Protein AF-0000000086669697 (afdb_homodimer)

Structure (mmCIF, N/CA/C/O backbone):
data_AF-0000000086669697-model_v1
#
loop_
_entity.id
_entity.type
_entity.pdbx_description
1 polymer 'CENP-V/GFA domain-containing protein'
#
loop_
_atom_site.group_PDB
_atom_site.id
_atom_site.type_symbol
_atom_site.label_atom_id
_atom_site.label_alt_id
_atom_site.label_comp_id
_atom_site.label_asym_id
_atom_site.label_entity_id
_atom_site.label_seq_id
_atom_site.pdbx_PDB_ins_code
_atom_site.Cartn_x
_atom_site.Cartn_y
_atom_site.Cartn_z
_atom_site.occupancy
_atom_site.B_iso_or_equiv
_atom_site.auth_seq_id
_atom_site.auth_comp_id
_atom_site.auth_asym_id
_atom_site.auth_atom_id
_atom_site.pdbx_PDB_model_num
ATOM 1 N N . MET A 1 1 ? -21.172 5.797 6.969 1 55.06 1 MET A N 1
ATOM 2 C CA . MET A 1 1 ? -20.656 6.238 5.676 1 55.06 1 MET A CA 1
ATOM 3 C C . MET A 1 1 ? -20.031 7.625 5.785 1 55.06 1 MET A C 1
ATOM 5 O O . MET A 1 1 ? -20.531 8.477 6.535 1 55.06 1 MET A O 1
ATOM 9 N N . THR A 1 2 ? -18.75 7.656 5.469 1 69.31 2 THR A N 1
ATOM 10 C CA . THR A 1 2 ? -18.078 8.945 5.531 1 69.31 2 THR A CA 1
ATOM 11 C C . THR A 1 2 ? -18.766 9.969 4.645 1 69.31 2 THR A C 1
ATOM 13 O O . THR A 1 2 ? -19.234 9.641 3.547 1 69.31 2 THR A O 1
ATOM 16 N N . ASP A 1 3 ? -19.125 11.047 5.254 1 77.88 3 ASP A N 1
ATOM 17 C CA . ASP A 1 3 ? -19.781 12.188 4.621 1 77.88 3 ASP A CA 1
ATOM 18 C C . ASP A 1 3 ? -18.781 13.305 4.328 1 77.88 3 ASP A C 1
ATOM 20 O O . ASP A 1 3 ? -17.938 13.617 5.164 1 77.88 3 ASP A O 1
ATOM 24 N N . GLU A 1 4 ? -18.859 13.789 3.105 1 84.62 4 GLU A N 1
ATOM 25 C CA . GLU A 1 4 ? -17.938 14.836 2.684 1 84.62 4 GLU A CA 1
ATOM 26 C C . GLU A 1 4 ? -18.047 16.062 3.586 1 84.62 4 GLU A C 1
ATOM 28 O O . GLU A 1 4 ? -17.078 16.797 3.76 1 84.62 4 GLU A O 1
ATOM 33 N N . SER A 1 5 ? -19.188 16.156 4.172 1 84.44 5 SER A N 1
ATOM 34 C CA . SER A 1 5 ? -19.422 17.312 5.016 1 84.44 5 SER A CA 1
ATOM 35 C C . SER A 1 5 ? -18.875 17.109 6.422 1 84.44 5 SER A C 1
ATOM 37 O O . SER A 1 5 ? -18.781 18.047 7.207 1 84.44 5 SER A O 1
ATOM 39 N N . ASN A 1 6 ? -18.438 15.891 6.703 1 88.75 6 ASN A N 1
ATOM 40 C CA . ASN A 1 6 ? -17.844 15.57 7.996 1 88.75 6 ASN A CA 1
ATOM 41 C C . ASN A 1 6 ? -16.641 14.648 7.84 1 88.75 6 ASN A C 1
ATOM 43 O O . ASN A 1 6 ? -16.766 13.43 7.953 1 88.75 6 ASN A O 1
ATOM 47 N N . LEU A 1 7 ? -15.547 15.242 7.777 1 94.5 7 LEU A N 1
ATOM 48 C CA . LEU A 1 7 ? -14.328 14.484 7.531 1 94.5 7 LEU A CA 1
ATOM 49 C C . LEU A 1 7 ? -13.648 14.094 8.844 1 94.5 7 LEU A C 1
ATOM 51 O O . LEU A 1 7 ? -12.609 13.43 8.844 1 94.5 7 LEU A O 1
ATOM 55 N N . GLY A 1 8 ? -14.305 14.414 9.953 1 93.88 8 GLY A N 1
ATOM 56 C CA . GLY A 1 8 ? -13.641 14.211 11.234 1 93.88 8 GLY A CA 1
ATOM 57 C C . GLY A 1 8 ? -12.641 15.305 11.562 1 93.88 8 GLY A C 1
ATOM 58 O O . GLY A 1 8 ? -12.609 16.344 10.906 1 93.88 8 GLY A O 1
ATOM 59 N N . PRO A 1 9 ? -11.875 15.109 12.641 1 96.25 9 PRO A N 1
ATOM 60 C CA . PRO A 1 9 ? -10.875 16.109 13 1 96.25 9 PRO A CA 1
ATOM 61 C C . PRO A 1 9 ? -9.805 16.297 11.93 1 96.25 9 PRO A C 1
ATOM 63 O O . PRO A 1 9 ? -9.438 15.336 11.25 1 96.25 9 PRO A O 1
ATOM 66 N N . LYS A 1 10 ? -9.32 17.547 11.797 1 97.75 10 LYS A N 1
ATOM 67 C CA . LYS A 1 10 ? -8.312 17.906 10.805 1 97.75 10 LYS A CA 1
ATOM 68 C C . LYS A 1 10 ? -7.012 18.344 11.469 1 97.75 10 LYS A C 1
ATOM 70 O O . LYS A 1 10 ? -7.02 19.203 12.352 1 97.75 10 LYS A O 1
ATOM 75 N N . PRO A 1 11 ? -5.941 17.766 11.016 1 97.75 11 PRO A N 1
ATOM 76 C CA . PRO A 1 11 ? -4.676 18.172 11.633 1 97.75 11 PRO A CA 1
ATOM 77 C C . PRO A 1 11 ? -4.141 19.484 11.062 1 97.75 11 PRO A C 1
ATOM 79 O O . PRO A 1 11 ? -4.414 19.828 9.906 1 97.75 11 PRO A O 1
ATOM 82 N N . THR A 1 12 ? -3.375 20.125 11.883 1 97.38 12 THR A N 1
ATOM 83 C CA . THR A 1 12 ? -2.656 21.297 11.414 1 97.38 12 THR A CA 1
ATOM 84 C C . THR A 1 12 ? -1.199 20.969 11.109 1 97.38 12 THR A C 1
ATOM 86 O O . THR A 1 12 ? -0.511 21.719 10.422 1 97.38 12 THR A O 1
ATOM 89 N N . THR A 1 13 ? -0.746 19.906 11.742 1 97.62 13 THR A N 1
ATOM 90 C CA . THR A 1 13 ? 0.613 19.406 11.547 1 97.62 13 THR A CA 1
ATOM 91 C C . THR A 1 13 ? 0.616 17.891 11.359 1 97.62 13 THR A C 1
ATOM 93 O O . THR A 1 13 ? -0.091 17.172 12.07 1 97.62 13 THR A O 1
ATOM 96 N N . LEU A 1 14 ? 1.399 17.438 10.391 1 97.88 14 LEU A N 1
ATOM 97 C CA . LEU A 1 14 ? 1.671 16.016 10.188 1 97.88 14 LEU A CA 1
ATOM 98 C C . LEU A 1 14 ? 3.146 15.703 10.422 1 97.88 14 LEU A C 1
ATOM 100 O O . LEU A 1 14 ? 4.02 16.484 10.039 1 97.88 14 LEU A O 1
ATOM 104 N N . THR A 1 15 ? 3.318 14.641 11.078 1 98.75 15 THR A N 1
ATOM 105 C CA . THR A 1 15 ? 4.66 14.078 11.141 1 98.75 15 THR A CA 1
ATOM 106 C C . THR A 1 15 ? 4.672 12.656 10.602 1 98.75 15 THR A C 1
ATOM 108 O O . THR A 1 15 ? 3.641 11.977 10.594 1 98.75 15 THR A O 1
ATOM 111 N N . GLY A 1 16 ? 5.797 12.273 10.031 1 98.81 16 GLY A N 1
ATOM 112 C CA . GLY A 1 16 ? 5.984 10.938 9.492 1 98.81 16 GLY A CA 1
ATOM 113 C C . GLY A 1 16 ? 7.438 10.617 9.188 1 98.81 16 GLY A C 1
ATOM 114 O O . GLY A 1 16 ? 8.336 11.367 9.57 1 98.81 16 GLY A O 1
ATOM 115 N N . GLY A 1 17 ? 7.602 9.422 8.562 1 98.88 17 GLY A N 1
ATOM 116 C CA . GLY A 1 17 ? 8.953 9.008 8.227 1 98.88 17 GLY A CA 1
ATOM 117 C C . GLY A 1 17 ? 9.039 7.566 7.766 1 98.88 17 GLY A C 1
ATOM 118 O O . GLY A 1 17 ? 8.016 6.887 7.648 1 98.88 17 GLY A O 1
ATOM 119 N N . CYS A 1 18 ? 10.32 7.211 7.48 1 98.69 18 CYS A N 1
ATOM 120 C CA . CYS A 1 18 ? 10.547 5.871 6.949 1 98.69 18 CYS A CA 1
ATOM 121 C C . CYS A 1 18 ? 10.602 4.84 8.07 1 98.69 18 CYS A C 1
ATOM 123 O O . CYS A 1 18 ? 10.531 5.191 9.25 1 98.69 18 CYS A O 1
ATOM 125 N N . LEU A 1 19 ? 10.656 3.639 7.738 1 97.75 19 LEU A N 1
ATOM 126 C CA . LEU A 1 19 ? 10.594 2.494 8.641 1 97.75 19 LEU A CA 1
ATOM 127 C C . LEU A 1 19 ? 11.812 2.457 9.555 1 97.75 19 LEU A C 1
ATOM 129 O O . LEU A 1 19 ? 11.688 2.158 10.75 1 97.75 19 LEU A O 1
ATOM 133 N N . CYS A 1 20 ? 13 2.811 9.102 1 97.25 20 CYS A N 1
ATOM 134 C CA . CYS A 1 20 ? 14.227 2.717 9.898 1 97.25 20 CYS A CA 1
ATOM 135 C C . CYS A 1 20 ? 14.477 4.008 10.664 1 97.25 20 CYS A C 1
ATOM 137 O O . CYS A 1 20 ? 15.477 4.133 11.367 1 97.25 20 CYS A O 1
ATOM 139 N N . ALA A 1 21 ? 13.688 4.977 10.453 1 97.69 21 ALA A N 1
ATOM 140 C CA . ALA A 1 21 ? 13.648 6.219 11.211 1 97.69 21 ALA A CA 1
ATOM 141 C C . ALA A 1 21 ? 14.75 7.176 10.766 1 97.69 21 ALA A C 1
ATOM 143 O O . ALA A 1 21 ? 14.875 8.281 11.289 1 97.69 21 ALA A O 1
ATOM 144 N N . LYS A 1 22 ? 15.461 6.812 9.742 1 98.44 22 LYS A N 1
ATOM 145 C CA . LYS A 1 22 ? 16.531 7.684 9.273 1 98.44 22 LYS A CA 1
ATOM 146 C C . LYS A 1 22 ? 15.977 8.891 8.531 1 98.44 22 LYS A C 1
ATOM 148 O O . LYS A 1 22 ? 16.656 9.922 8.406 1 98.44 22 LYS A O 1
ATOM 153 N N . LEU A 1 23 ? 14.859 8.812 7.965 1 98.88 23 LEU A N 1
ATOM 154 C CA . LEU A 1 23 ? 14.156 9.93 7.336 1 98.88 23 LEU A CA 1
ATOM 155 C C . LEU A 1 23 ? 12.891 10.281 8.109 1 98.88 23 LEU A C 1
ATOM 157 O O . LEU A 1 23 ? 12.031 9.414 8.312 1 98.88 23 LEU A O 1
ATOM 161 N N . ARG A 1 24 ? 12.836 11.5 8.539 1 98.88 24 ARG A N 1
ATOM 162 C CA . ARG A 1 24 ? 11.672 12.047 9.227 1 98.88 24 ARG A CA 1
ATOM 163 C C . ARG A 1 24 ? 11.242 13.375 8.602 1 98.88 24 ARG A C 1
ATOM 165 O O . ARG A 1 24 ? 12.078 14.156 8.156 1 98.88 24 ARG A O 1
ATOM 172 N N . TYR A 1 25 ? 9.898 13.633 8.617 1 98.81 25 TYR A N 1
ATOM 173 C CA . TYR A 1 25 ? 9.414 14.875 8.023 1 98.81 25 TYR A CA 1
ATOM 174 C C . TYR A 1 25 ? 8.289 15.477 8.859 1 98.81 25 TYR A C 1
ATOM 176 O O . TYR A 1 25 ? 7.727 14.805 9.727 1 98.81 25 TYR A O 1
ATOM 184 N N . THR A 1 26 ? 8.062 16.672 8.617 1 98.81 26 THR A N 1
ATOM 185 C CA . THR A 1 26 ? 6.91 17.406 9.133 1 98.81 26 THR A CA 1
ATOM 186 C C . THR A 1 26 ? 6.238 18.203 8.023 1 98.81 26 THR A C 1
ATOM 188 O O . THR A 1 26 ? 6.891 18.609 7.051 1 98.81 26 THR A O 1
ATOM 191 N N . VAL A 1 27 ? 4.949 18.328 8.102 1 98.38 27 VAL A N 1
ATOM 192 C CA . VAL A 1 27 ? 4.133 19.125 7.199 1 98.38 27 VAL A CA 1
ATOM 193 C C . VAL A 1 27 ? 3.221 20.047 8.008 1 98.38 27 VAL A C 1
ATOM 195 O O . VAL A 1 27 ? 2.58 19.609 8.969 1 98.38 27 VAL A O 1
ATOM 198 N N . THR A 1 28 ? 3.199 21.219 7.633 1 97.75 28 THR A N 1
ATOM 199 C CA . THR A 1 28 ? 2.221 22.156 8.188 1 97.75 28 THR A CA 1
ATOM 200 C C . THR A 1 28 ? 1.071 22.375 7.207 1 97.75 28 THR A C 1
ATOM 202 O O . THR A 1 28 ? 1.298 22.656 6.031 1 97.75 28 THR A O 1
ATOM 205 N N . LEU A 1 29 ? -0.114 22.219 7.719 1 98.12 29 LEU A N 1
ATOM 206 C CA . LEU A 1 29 ? -1.315 22.438 6.922 1 98.12 29 LEU A CA 1
ATOM 207 C C . LEU A 1 29 ? -2.025 23.719 7.344 1 98.12 29 LEU A C 1
ATOM 209 O O . LEU A 1 29 ? -2.467 23.844 8.484 1 98.12 29 LEU A O 1
ATOM 213 N N . PRO A 1 30 ? -2.152 24.609 6.402 1 96.75 30 PRO A N 1
ATOM 214 C CA . PRO A 1 30 ? -2.842 25.859 6.754 1 96.75 30 PRO A CA 1
ATOM 215 C C . PRO A 1 30 ? -4.344 25.656 6.961 1 96.75 30 PRO A C 1
ATOM 217 O O . PRO A 1 30 ? -4.898 24.641 6.547 1 96.75 30 PRO A O 1
ATOM 220 N N . ARG A 1 31 ? -4.973 26.641 7.527 1 95.62 31 ARG A N 1
ATOM 221 C CA . ARG A 1 31 ? -6.406 26.594 7.785 1 95.62 31 ARG A CA 1
ATOM 222 C C . ARG A 1 31 ? -7.195 26.438 6.488 1 95.62 31 ARG A C 1
ATOM 224 O O . ARG A 1 31 ? -8.266 25.844 6.473 1 95.62 31 ARG A O 1
ATOM 231 N N . SER A 1 32 ? -6.645 26.953 5.465 1 96.69 32 SER A N 1
ATOM 232 C CA . SER A 1 32 ? -7.32 26.953 4.172 1 96.69 32 SER A CA 1
ATOM 233 C C . SER A 1 32 ? -7.078 25.656 3.422 1 96.69 32 SER A C 1
ATOM 235 O O . SER A 1 32 ? -7.547 25.484 2.293 1 96.69 32 SER A O 1
ATOM 237 N N . HIS A 1 33 ? -6.324 24.766 4.023 1 97.19 33 HIS A N 1
ATOM 238 C CA . HIS A 1 33 ? -6.016 23.5 3.346 1 97.19 33 HIS A CA 1
ATOM 239 C C . HIS A 1 33 ? -7.289 22.75 2.973 1 97.19 33 HIS A C 1
ATOM 241 O O . HIS A 1 33 ? -8.164 22.547 3.818 1 97.19 33 HIS A O 1
ATOM 247 N N . ASP A 1 34 ? -7.406 22.391 1.743 1 96.94 34 ASP A N 1
ATOM 248 C CA . ASP A 1 34 ? -8.555 21.625 1.256 1 96.94 34 ASP A CA 1
ATOM 249 C C . ASP A 1 34 ? -8.297 20.125 1.355 1 96.94 34 ASP A C 1
ATOM 251 O O . ASP A 1 34 ? -7.641 19.547 0.489 1 96.94 34 ASP A O 1
ATOM 255 N N . PHE A 1 35 ? -8.875 19.453 2.305 1 97.88 35 PHE A N 1
ATOM 256 C CA . PHE A 1 35 ? -8.617 18.047 2.59 1 97.88 35 PHE A CA 1
ATOM 257 C C . PHE A 1 35 ? -9.258 17.156 1.532 1 97.88 35 PHE A C 1
ATOM 259 O O . PHE A 1 35 ? -8.797 16.047 1.284 1 97.88 35 PHE A O 1
ATOM 266 N N . VAL A 1 36 ? -10.281 17.609 0.914 1 97.56 36 VAL A N 1
ATOM 267 C CA . VAL A 1 36 ? -10.945 16.812 -0.113 1 97.56 36 VAL A CA 1
AT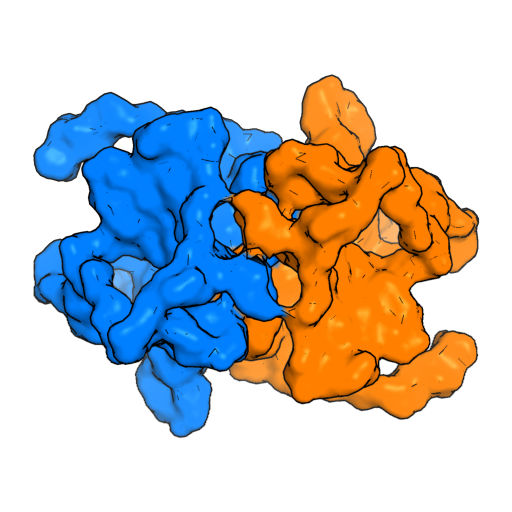OM 268 C C . VAL A 1 36 ? -10.133 16.844 -1.403 1 97.56 36 VAL A C 1
ATOM 270 O O . VAL A 1 36 ? -9.742 15.797 -1.925 1 97.56 36 VAL A O 1
ATOM 273 N N . LYS A 1 37 ? -9.719 18.016 -1.831 1 95.44 37 LYS A N 1
ATOM 274 C CA . LYS A 1 37 ? -9.016 18.172 -3.1 1 95.44 37 LYS A CA 1
ATOM 275 C C . LYS A 1 37 ? -7.641 17.516 -3.061 1 95.44 37 LYS A C 1
ATOM 277 O O . LYS A 1 37 ? -7.129 17.078 -4.09 1 95.44 37 LYS A O 1
ATOM 282 N N . ASN A 1 38 ? -7.137 17.375 -1.899 1 96.81 38 ASN A N 1
ATOM 283 C CA . ASN A 1 38 ? -5.762 16.906 -1.795 1 96.81 38 ASN A CA 1
ATOM 284 C C . ASN A 1 38 ? -5.695 15.438 -1.402 1 96.81 38 ASN A C 1
ATOM 286 O O . ASN A 1 38 ? -4.605 14.883 -1.26 1 96.81 38 ASN A O 1
ATOM 290 N N . ALA A 1 39 ? -6.867 14.797 -1.224 1 97.62 39 ALA A N 1
ATOM 291 C CA . ALA A 1 39 ? -6.934 13.352 -1.018 1 97.62 39 ALA A CA 1
ATOM 292 C C . ALA A 1 39 ? -7.027 12.609 -2.35 1 97.62 39 ALA A C 1
ATOM 294 O O . ALA A 1 39 ? -7.98 12.797 -3.105 1 97.62 39 ALA A O 1
ATOM 295 N N . MET A 1 40 ? -6.016 11.727 -2.58 1 96.75 40 MET A N 1
ATOM 296 C CA . MET A 1 40 ? -5.949 11.031 -3.861 1 96.75 40 MET A CA 1
ATOM 297 C C . MET A 1 40 ? -5.566 9.57 -3.662 1 96.75 40 MET A C 1
ATOM 299 O O . MET A 1 40 ? -4.848 9.234 -2.719 1 96.75 40 MET A O 1
ATOM 303 N N . THR A 1 41 ? -6.121 8.719 -4.547 1 98.44 41 THR A N 1
ATOM 304 C CA . THR A 1 41 ? -5.668 7.332 -4.594 1 98.44 41 THR A CA 1
ATOM 305 C C . THR A 1 41 ? -5.277 6.938 -6.016 1 98.44 41 THR A C 1
ATOM 307 O O . THR A 1 41 ? -5.691 7.586 -6.98 1 98.44 41 THR A O 1
ATOM 310 N N . CYS A 1 42 ? -4.469 5.973 -6.137 1 98.06 42 CYS A N 1
ATOM 311 C CA . CYS A 1 42 ? -4.016 5.496 -7.441 1 98.06 42 CYS A CA 1
ATOM 312 C C . CYS A 1 42 ? -3.922 3.977 -7.465 1 98.06 42 CYS A C 1
ATOM 314 O O . CYS A 1 42 ? -3.432 3.365 -6.516 1 98.06 42 CYS A O 1
ATO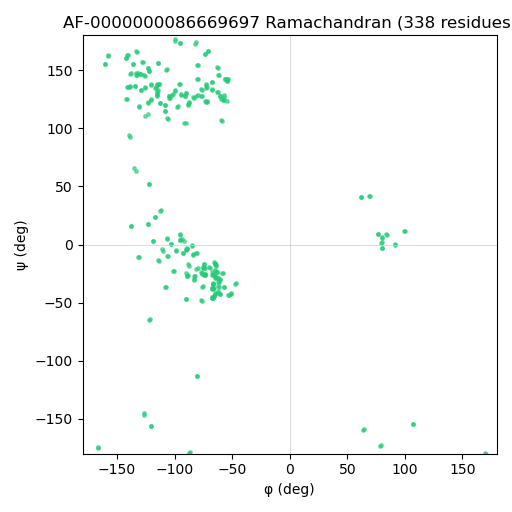M 316 N N . GLN A 1 43 ? -4.41 3.365 -8.531 1 98.44 43 GLN A N 1
ATOM 317 C CA . GLN A 1 43 ? -4.34 1.92 -8.719 1 98.44 43 GLN A CA 1
ATOM 318 C C . GLN A 1 43 ? -3.502 1.564 -9.945 1 98.44 43 GLN A C 1
ATOM 320 O O . GLN A 1 43 ? -3.689 0.504 -10.547 1 98.44 43 GLN A O 1
ATOM 325 N N . CYS A 1 44 ? -2.588 2.455 -10.359 1 97.81 44 CYS A N 1
ATOM 326 C CA . CYS A 1 44 ? -1.758 2.123 -11.508 1 97.81 44 CYS A CA 1
ATOM 327 C C . CYS A 1 44 ? -0.712 1.077 -11.141 1 97.81 44 CYS A C 1
ATOM 329 O O . CYS A 1 44 ? -0.425 0.865 -9.961 1 97.81 44 CYS A O 1
ATOM 331 N N . THR A 1 45 ? -0.178 0.503 -12.18 1 97.38 45 THR A N 1
ATOM 332 C CA . THR A 1 45 ? 0.805 -0.558 -11.992 1 97.38 45 THR A CA 1
ATOM 333 C C . THR A 1 45 ? 2.076 -0.01 -11.352 1 97.38 45 THR A C 1
ATOM 335 O O . THR A 1 45 ? 2.711 -0.687 -10.539 1 97.38 45 THR A O 1
ATOM 338 N N . GLN A 1 46 ? 2.443 1.159 -11.625 1 96.5 46 GLN A N 1
ATOM 339 C CA . GLN A 1 46 ? 3.67 1.711 -11.055 1 96.5 46 GLN A CA 1
ATOM 340 C C . GLN A 1 46 ? 3.543 1.895 -9.547 1 96.5 46 GLN A C 1
ATOM 342 O O . GLN A 1 46 ? 4.445 1.522 -8.789 1 96.5 46 GLN A O 1
ATOM 347 N N . CYS A 1 47 ? 2.424 2.453 -9.07 1 97.38 47 CYS A N 1
ATOM 348 C CA . CYS A 1 47 ? 2.234 2.66 -7.641 1 97.38 47 CYS A CA 1
ATOM 349 C C . CYS A 1 47 ? 2.113 1.329 -6.91 1 97.38 47 CYS A C 1
ATOM 351 O O . CYS A 1 47 ? 2.6 1.188 -5.785 1 97.38 47 CYS A O 1
ATOM 353 N N . ARG A 1 48 ? 1.508 0.387 -7.617 1 98.62 48 ARG A N 1
ATOM 354 C CA . ARG A 1 48 ? 1.424 -0.942 -7.023 1 98.62 48 ARG A CA 1
ATOM 355 C C . ARG A 1 48 ? 2.809 -1.562 -6.867 1 98.62 48 ARG A C 1
ATOM 357 O O . ARG A 1 48 ? 3.172 -2.025 -5.785 1 98.62 48 ARG A O 1
ATOM 364 N N . ARG A 1 49 ? 3.605 -1.454 -7.852 1 98.38 49 ARG A N 1
ATOM 365 C CA . ARG A 1 49 ? 4.938 -2.045 -7.789 1 98.38 49 ARG A CA 1
ATOM 366 C C . ARG A 1 49 ? 5.809 -1.324 -6.762 1 98.38 49 ARG A C 1
ATOM 368 O O . ARG A 1 49 ? 6.59 -1.957 -6.051 1 98.38 49 ARG A O 1
ATOM 375 N N . GLN A 1 50 ? 5.664 -0.058 -6.688 1 97.94 50 GLN A N 1
ATOM 376 C CA . GLN A 1 50 ? 6.488 0.697 -5.75 1 97.94 50 GLN A CA 1
ATOM 377 C C . GLN A 1 50 ? 6.121 0.362 -4.305 1 97.94 50 GLN A C 1
ATOM 379 O O . GLN A 1 50 ? 7 0.085 -3.486 1 97.94 50 GLN A O 1
ATOM 384 N N . SER A 1 51 ? 4.883 0.324 -3.996 1 98.62 51 SER A N 1
ATOM 385 C CA . SER A 1 51 ? 4.414 0.14 -2.627 1 98.62 51 SER A CA 1
ATOM 386 C C . SER A 1 51 ? 4.391 -1.336 -2.244 1 98.62 51 SER A C 1
ATOM 388 O O . SER A 1 51 ? 4.488 -1.678 -1.063 1 98.62 51 SER A O 1
ATOM 390 N N . GLY A 1 52 ? 4.176 -2.143 -3.215 1 98.88 52 GLY A N 1
ATOM 391 C CA . GLY A 1 52 ? 3.834 -3.527 -2.936 1 98.88 52 GLY A CA 1
ATOM 392 C C . GLY A 1 52 ? 2.373 -3.719 -2.568 1 98.88 52 GLY A C 1
ATOM 393 O O . GLY A 1 52 ? 1.916 -4.852 -2.391 1 98.88 52 GLY A O 1
ATOM 394 N N . ALA A 1 53 ? 1.611 -2.691 -2.482 1 98.94 53 ALA A N 1
ATOM 395 C CA . ALA A 1 53 ? 0.222 -2.754 -2.035 1 98.94 53 ALA A CA 1
ATOM 396 C C . ALA A 1 53 ? -0.738 -2.738 -3.221 1 98.94 53 ALA A C 1
ATOM 398 O O . ALA A 1 53 ? -0.308 -2.658 -4.375 1 98.94 53 ALA A O 1
ATOM 399 N N . LEU A 1 54 ? -2.021 -2.861 -2.961 1 98.94 54 LEU A N 1
ATOM 400 C CA . LEU A 1 54 ? -3.027 -3.008 -4.008 1 98.94 54 LEU A CA 1
ATOM 401 C C . LEU A 1 54 ? -3.424 -1.647 -4.574 1 98.94 54 LEU A C 1
ATOM 403 O O . LEU A 1 54 ? -3.947 -1.563 -5.688 1 98.94 54 LEU A O 1
ATOM 407 N N . PHE A 1 55 ? -3.305 -0.625 -3.799 1 98.81 55 PHE A N 1
ATOM 408 C CA . PHE A 1 55 ? -3.451 0.778 -4.168 1 98.81 55 PHE A CA 1
ATOM 409 C C . PHE A 1 55 ? -2.729 1.677 -3.172 1 98.81 55 PHE A C 1
ATOM 411 O O . PHE A 1 55 ? -2.32 1.223 -2.1 1 98.81 55 PHE A O 1
ATOM 418 N N . THR A 1 56 ? -2.508 2.855 -3.594 1 98.69 56 THR A N 1
ATOM 419 C CA . THR A 1 56 ? -1.837 3.803 -2.711 1 98.69 56 THR A CA 1
ATOM 420 C C . THR A 1 56 ? -2.717 5.023 -2.461 1 98.69 56 THR A C 1
ATOM 422 O O . THR A 1 56 ? -3.373 5.523 -3.377 1 98.69 56 THR A O 1
ATOM 425 N N . ALA A 1 57 ? -2.74 5.457 -1.256 1 98.88 57 ALA A N 1
ATOM 426 C CA . ALA A 1 57 ? -3.391 6.703 -0.856 1 98.88 57 ALA A CA 1
ATOM 427 C C . ALA A 1 57 ? -2.363 7.797 -0.582 1 98.88 57 ALA A C 1
ATOM 429 O O . ALA A 1 57 ? -1.434 7.598 0.205 1 98.88 57 ALA A O 1
ATOM 430 N N . PHE A 1 58 ? -2.576 8.93 -1.279 1 98.25 58 PHE A N 1
ATOM 431 C CA . PHE A 1 58 ? -1.717 10.102 -1.133 1 98.25 58 PHE A CA 1
ATOM 432 C C . PHE A 1 58 ? -2.488 11.266 -0.534 1 98.25 58 PHE A C 1
ATOM 434 O O . PHE A 1 58 ? -3.719 11.312 -0.617 1 98.25 58 PHE A O 1
ATOM 441 N N . HIS A 1 59 ? -1.717 12.109 0.05 1 98.56 59 HIS A N 1
ATOM 442 C CA . HIS A 1 59 ? -2.225 13.43 0.394 1 98.56 59 HIS A CA 1
ATOM 443 C C . HIS A 1 59 ? -1.265 14.523 -0.064 1 98.56 59 HIS A C 1
ATOM 445 O O . HIS A 1 59 ? -0.099 14.539 0.338 1 98.56 59 HIS A O 1
ATOM 451 N N . ARG A 1 60 ? -1.728 15.406 -0.952 1 97.38 60 ARG A N 1
ATOM 452 C CA . ARG A 1 60 ? -0.899 16.516 -1.404 1 97.38 60 ARG A CA 1
ATOM 453 C C . ARG A 1 60 ? -0.749 17.578 -0.311 1 97.38 60 ARG A C 1
ATOM 455 O O . ARG A 1 60 ? -1.731 17.953 0.327 1 97.38 60 ARG A O 1
ATOM 462 N N . VAL A 1 61 ? 0.521 18.016 -0.159 1 97.5 61 VAL A N 1
ATOM 463 C CA . VAL A 1 61 ? 0.784 18.922 0.957 1 97.5 61 VAL A CA 1
ATOM 464 C C . VAL A 1 61 ? 1.597 20.125 0.473 1 97.5 61 VAL A C 1
ATOM 466 O O . VAL A 1 61 ? 2.414 20 -0.442 1 97.5 61 VAL A O 1
ATOM 469 N N . PRO A 1 62 ? 1.455 21.344 1.026 1 93.38 62 PRO A N 1
ATOM 470 C CA . PRO A 1 62 ? 2.125 22.547 0.558 1 93.38 62 PRO A CA 1
ATOM 471 C C . PRO A 1 62 ? 3.479 22.781 1.229 1 93.38 62 PRO A C 1
ATOM 473 O O . PRO A 1 62 ? 4.312 23.516 0.708 1 93.38 62 PRO A O 1
ATOM 476 N N . ASP A 1 63 ? 3.83 22.297 2.453 1 91.88 63 ASP A N 1
ATOM 477 C CA . ASP A 1 63 ? 4.996 22.672 3.246 1 91.88 63 ASP A CA 1
ATOM 478 C C . ASP A 1 63 ? 5.688 21.438 3.828 1 91.88 63 ASP A C 1
ATOM 480 O O . ASP A 1 63 ? 5.84 21.328 5.047 1 91.88 63 ASP A O 1
ATOM 484 N N . PHE A 1 64 ? 6.18 20.719 2.91 1 96.44 64 PHE A N 1
ATOM 485 C CA . PHE A 1 64 ? 6.906 19.516 3.299 1 96.44 64 PHE A CA 1
ATOM 486 C C . PHE A 1 64 ? 8.336 19.844 3.713 1 96.44 64 PHE A C 1
ATOM 488 O O . PHE A 1 64 ? 9.047 20.562 2.992 1 96.44 64 PHE A O 1
ATOM 495 N N . ARG A 1 65 ? 8.703 19.344 4.938 1 97.56 65 ARG A N 1
ATOM 496 C CA . ARG A 1 65 ? 10.055 19.594 5.418 1 97.56 65 ARG A CA 1
ATOM 497 C C . ARG A 1 65 ? 10.648 18.359 6.074 1 97.56 65 ARG A C 1
ATOM 499 O O . ARG A 1 65 ? 9.992 17.703 6.895 1 97.56 65 ARG A O 1
ATOM 506 N N . TRP A 1 66 ? 11.906 18.094 5.734 1 98.44 66 TRP A N 1
ATOM 507 C CA . TRP A 1 66 ? 12.633 17.047 6.461 1 98.44 66 TRP A CA 1
ATOM 508 C C . TRP A 1 66 ? 13 17.531 7.863 1 98.44 66 TRP A C 1
ATOM 510 O O . TRP A 1 66 ? 13.406 18.672 8.055 1 98.44 66 TRP A O 1
ATOM 520 N N . THR A 1 67 ? 12.844 16.641 8.828 1 98.5 67 THR A N 1
ATOM 521 C CA . THR A 1 67 ? 13.234 16.984 10.195 1 98.5 67 THR A CA 1
ATOM 522 C C . THR A 1 67 ? 14.406 16.109 10.648 1 98.5 67 THR A C 1
ATOM 524 O O . THR A 1 67 ? 15.016 16.391 11.688 1 98.5 67 THR A O 1
ATOM 527 N N . SER A 1 68 ? 14.711 15.031 9.906 1 98 68 SER A N 1
ATOM 528 C CA . SER A 1 68 ? 15.914 14.25 10.188 1 98 68 SER A CA 1
ATOM 529 C C . SER A 1 68 ? 17.172 15.094 9.984 1 98 68 SER A C 1
ATOM 531 O O . SER A 1 68 ? 17.188 16.016 9.164 1 98 68 SER A O 1
ATOM 533 N N . ASP A 1 69 ? 18.25 14.727 10.719 1 96.56 69 ASP A N 1
ATOM 534 C CA . ASP A 1 69 ? 19.5 15.484 10.656 1 96.56 69 ASP A CA 1
ATOM 535 C C . ASP A 1 69 ? 20.094 15.445 9.258 1 96.56 69 ASP A C 1
ATOM 537 O O . ASP A 1 69 ? 20.75 16.391 8.828 1 96.56 69 ASP A O 1
ATOM 541 N N . THR A 1 70 ? 19.938 14.359 8.617 1 97.44 70 THR A N 1
ATOM 542 C CA . THR A 1 70 ? 20.422 14.172 7.258 1 97.44 70 THR A CA 1
ATOM 543 C C . THR A 1 70 ? 19.375 13.477 6.391 1 97.44 70 THR A C 1
ATOM 545 O O . THR A 1 70 ? 18.453 12.852 6.914 1 97.44 70 THR A O 1
ATOM 548 N N . THR A 1 71 ? 19.516 13.727 5.109 1 98.31 71 THR A N 1
ATOM 549 C CA . THR A 1 71 ? 18.688 13 4.152 1 98.31 71 THR A CA 1
ATOM 550 C C . THR A 1 71 ? 19.531 12.055 3.303 1 98.31 71 THR A C 1
ATOM 552 O O . THR A 1 71 ? 19.234 11.82 2.133 1 98.31 71 THR A O 1
ATOM 555 N N . ALA A 1 72 ? 20.625 11.57 3.85 1 98.25 72 ALA A N 1
ATOM 556 C CA . ALA A 1 72 ? 21.578 10.742 3.119 1 98.25 72 ALA A CA 1
ATOM 557 C C . ALA A 1 72 ? 20.938 9.438 2.668 1 98.25 72 ALA A C 1
ATOM 559 O O . ALA A 1 72 ? 21.344 8.844 1.665 1 98.25 72 ALA A O 1
ATOM 560 N N . SER A 1 73 ? 19.906 9.055 3.352 1 98.5 73 SER A N 1
ATOM 561 C CA . SER A 1 73 ? 19.234 7.793 3.045 1 98.5 73 SER A CA 1
ATOM 562 C C . SER A 1 73 ? 18.141 7.988 1.998 1 98.5 73 SER A C 1
ATOM 564 O O . SER A 1 73 ? 17.516 7.02 1.562 1 98.5 73 SER A O 1
ATOM 566 N N . LEU A 1 74 ? 17.891 9.211 1.589 1 98.56 74 LEU A N 1
ATOM 567 C CA . LEU A 1 74 ? 16.859 9.484 0.595 1 98.56 74 LEU A CA 1
ATOM 568 C C . LEU A 1 74 ? 17.344 9.109 -0.804 1 98.56 74 LEU A C 1
ATOM 570 O O . LEU A 1 74 ? 18.453 9.477 -1.202 1 98.56 74 LEU A O 1
ATOM 574 N N . ALA A 1 75 ? 16.594 8.336 -1.493 1 97.81 75 ALA A N 1
ATOM 575 C CA . ALA A 1 75 ? 16.75 8.078 -2.922 1 97.81 75 ALA A CA 1
ATOM 576 C C . ALA A 1 75 ? 15.484 8.422 -3.689 1 97.81 75 ALA A C 1
ATOM 578 O O . ALA A 1 75 ? 14.391 8.445 -3.115 1 97.81 75 ALA A O 1
ATOM 579 N N . GLU A 1 76 ? 15.641 8.781 -4.918 1 96.31 76 GLU A N 1
ATOM 580 C CA . GLU A 1 76 ? 14.492 9.07 -5.77 1 96.31 76 GLU A CA 1
ATOM 581 C C . GLU A 1 76 ? 14.539 8.242 -7.051 1 96.31 76 GLU A C 1
ATOM 583 O O . GLU A 1 76 ? 15.609 8.055 -7.637 1 96.31 76 GLU A O 1
ATOM 588 N N . TYR A 1 77 ? 13.367 7.695 -7.387 1 96.62 77 TYR A N 1
ATOM 589 C CA . TYR A 1 77 ? 13.156 7 -8.648 1 96.62 77 TYR A CA 1
ATOM 590 C C . TYR A 1 77 ? 12.133 7.738 -9.508 1 96.62 77 TYR A C 1
ATOM 592 O O . TYR A 1 77 ? 11.117 8.219 -9.008 1 96.62 77 TYR A O 1
ATOM 600 N N . GLY A 1 78 ? 12.492 7.922 -10.75 1 88.69 78 GLY A N 1
ATOM 601 C CA . GLY A 1 78 ? 11.562 8.547 -11.672 1 88.69 78 GLY A CA 1
ATOM 602 C C . GLY A 1 78 ? 11.586 7.934 -13.055 1 88.69 78 GLY A C 1
ATOM 603 O O . GLY A 1 78 ? 12.656 7.629 -13.594 1 88.69 78 GLY A O 1
ATOM 604 N N . ALA A 1 79 ? 10.289 7.508 -13.492 1 67.69 79 ALA A N 1
ATOM 605 C CA . ALA A 1 79 ? 10.195 7.09 -14.891 1 67.69 79 ALA A CA 1
ATOM 606 C C . ALA A 1 79 ? 10.406 8.273 -15.828 1 67.69 79 ALA A C 1
ATOM 608 O O . ALA A 1 79 ? 10.797 8.094 -16.984 1 67.69 79 ALA A O 1
ATOM 609 N N . SER A 1 80 ? 10.07 9.492 -15.281 1 63.47 80 SER A N 1
ATOM 610 C CA . SER A 1 80 ? 10.375 10.727 -15.992 1 63.47 80 SER A CA 1
ATOM 611 C C . SER A 1 80 ? 11.031 11.75 -15.062 1 63.47 80 SER A C 1
ATOM 613 O O . SER A 1 80 ? 11.023 11.578 -13.844 1 63.47 80 SER A O 1
ATOM 615 N N . ALA A 1 81 ? 11.594 12.766 -15.68 1 67.88 81 ALA A N 1
ATOM 616 C CA . ALA A 1 81 ? 12.242 13.828 -14.914 1 67.88 81 ALA A CA 1
ATOM 617 C C . ALA A 1 81 ? 11.227 14.586 -14.062 1 67.88 81 ALA A C 1
ATOM 619 O O . ALA A 1 81 ? 11.57 15.094 -12.992 1 67.88 81 ALA A O 1
ATOM 620 N N . ALA A 1 82 ? 10.008 14.609 -14.484 1 70.12 82 ALA A N 1
ATOM 621 C CA . ALA A 1 82 ? 9.016 15.477 -13.852 1 70.12 82 ALA A CA 1
ATOM 622 C C . ALA A 1 82 ? 8.352 14.781 -12.672 1 70.12 82 ALA A C 1
ATOM 624 O O . ALA A 1 82 ? 7.859 15.438 -11.75 1 70.12 82 ALA A O 1
ATOM 625 N N . ALA A 1 83 ? 8.43 13.547 -12.602 1 83.44 83 ALA A N 1
ATOM 626 C CA . ALA A 1 83 ? 7.77 12.789 -11.539 1 83.44 83 ALA A CA 1
ATOM 627 C C . ALA A 1 83 ? 8.773 11.938 -10.766 1 83.44 83 ALA A C 1
ATOM 629 O O . ALA A 1 83 ? 9.43 11.07 -11.344 1 83.44 83 ALA A O 1
ATOM 630 N N . LYS A 1 84 ? 8.961 12.336 -9.484 1 94 84 LYS A N 1
ATOM 631 C CA . LYS A 1 84 ? 9.922 11.625 -8.648 1 94 84 LYS A CA 1
ATOM 632 C C . LYS A 1 84 ? 9.219 10.898 -7.504 1 94 84 LYS A C 1
ATOM 634 O O . LYS A 1 84 ? 8.289 11.43 -6.898 1 94 84 LYS A O 1
ATOM 639 N N . ARG A 1 85 ? 9.68 9.742 -7.301 1 97.19 85 ARG A N 1
ATOM 640 C CA . ARG A 1 85 ? 9.266 8.922 -6.172 1 97.19 85 ARG A CA 1
ATOM 641 C C . ARG A 1 85 ? 10.375 8.812 -5.133 1 97.19 85 ARG A C 1
ATOM 643 O O . ARG A 1 85 ? 11.43 8.234 -5.402 1 97.19 85 ARG A O 1
ATOM 650 N N . GLY A 1 86 ? 10.102 9.352 -3.996 1 98 86 GLY A N 1
ATOM 651 C CA . GLY A 1 86 ? 11.117 9.344 -2.953 1 98 86 GLY A CA 1
ATOM 652 C C . GLY A 1 86 ? 10.977 8.18 -1.997 1 98 86 GLY A C 1
ATOM 653 O O . GLY A 1 86 ? 9.891 7.906 -1.488 1 98 86 GLY A O 1
ATOM 654 N N . PHE A 1 87 ? 12.094 7.473 -1.793 1 98.69 87 PHE A N 1
ATOM 655 C CA . PHE A 1 87 ? 12.086 6.324 -0.897 1 98.69 87 PHE A CA 1
ATOM 656 C C . PHE A 1 87 ? 13.383 6.246 -0.104 1 98.69 87 PHE A C 1
ATOM 658 O O . PHE A 1 87 ? 14.367 6.895 -0.454 1 98.69 87 PHE A O 1
ATOM 665 N N . CYS A 1 88 ? 13.367 5.531 0.975 1 98.81 88 CYS A N 1
ATOM 666 C CA . CYS A 1 88 ? 14.562 5.32 1.784 1 98.81 88 CYS A CA 1
ATOM 667 C C . CYS A 1 88 ? 15.398 4.172 1.23 1 98.81 88 CYS A C 1
ATOM 669 O O . CYS A 1 88 ? 14.93 3.039 1.138 1 98.81 88 CYS A O 1
ATOM 671 N N . ARG A 1 89 ? 16.594 4.371 0.988 1 97.81 89 ARG A N 1
ATOM 672 C CA . ARG A 1 89 ? 17.453 3.342 0.395 1 97.81 89 ARG A CA 1
ATOM 673 C C . ARG A 1 89 ? 17.828 2.283 1.426 1 97.81 89 ARG A C 1
ATOM 675 O O . ARG A 1 89 ? 18.297 1.204 1.068 1 97.81 89 ARG A O 1
ATOM 682 N N . ASP A 1 90 ? 17.703 2.631 2.713 1 97.75 90 ASP A N 1
ATOM 683 C CA . ASP A 1 90 ? 18.156 1.719 3.76 1 97.75 90 ASP A CA 1
ATOM 684 C C . ASP A 1 90 ? 17.031 0.756 4.164 1 97.75 90 ASP A C 1
ATOM 686 O O . ASP A 1 90 ? 17.312 -0.359 4.617 1 97.75 90 ASP A O 1
ATOM 690 N N . CYS A 1 91 ? 15.758 1.203 3.973 1 97.88 91 CYS A N 1
ATOM 691 C CA . CYS A 1 91 ? 14.695 0.316 4.438 1 97.88 91 CYS A CA 1
ATOM 692 C C . CYS A 1 91 ? 13.625 0.138 3.369 1 97.88 91 CYS A C 1
ATOM 694 O O . CYS A 1 91 ? 12.711 -0.669 3.531 1 97.88 91 CYS A O 1
ATOM 696 N N . GLY A 1 92 ? 13.641 0.884 2.354 1 98.31 92 GLY A N 1
ATOM 697 C CA . GLY A 1 92 ? 12.758 0.673 1.219 1 98.31 92 GLY A CA 1
ATOM 698 C C . GLY A 1 92 ? 11.453 1.444 1.327 1 98.31 92 GLY A C 1
ATOM 699 O O . GLY A 1 92 ? 10.641 1.426 0.404 1 98.31 92 GLY A O 1
ATOM 700 N N . SER A 1 93 ? 11.273 2.203 2.416 1 98.75 93 SER A N 1
ATOM 701 C CA . SER A 1 93 ? 10.016 2.922 2.621 1 98.75 93 SER A CA 1
ATOM 702 C C . SER A 1 93 ? 9.758 3.912 1.492 1 98.75 93 SER A C 1
ATOM 704 O O . SER A 1 93 ? 10.633 4.711 1.146 1 98.75 93 SER A O 1
ATOM 706 N N . TRP A 1 94 ? 8.586 3.84 0.9 1 98.81 94 TRP A N 1
ATOM 707 C CA . TRP A 1 94 ? 8.156 4.844 -0.071 1 98.81 94 TRP A CA 1
ATOM 708 C C . TRP A 1 94 ? 7.469 6.012 0.622 1 98.81 94 TRP A C 1
ATOM 710 O O . TRP A 1 94 ? 6.402 5.852 1.219 1 98.81 94 TRP A O 1
ATOM 720 N N . LEU A 1 95 ? 8.047 7.234 0.389 1 98.81 95 LEU A N 1
ATOM 721 C CA . LEU A 1 95 ? 7.637 8.336 1.254 1 98.81 95 LEU A CA 1
ATOM 722 C C . LEU A 1 95 ? 6.758 9.32 0.495 1 98.81 95 LEU A C 1
ATOM 724 O O . LEU A 1 95 ? 5.836 9.906 1.07 1 98.81 95 LEU A O 1
ATOM 728 N N . TYR A 1 96 ? 7.074 9.531 -0.824 1 98.06 96 TYR A N 1
ATOM 729 C CA . TYR A 1 96 ? 6.285 10.547 -1.522 1 98.06 96 TYR A CA 1
ATOM 730 C C . TYR A 1 96 ? 6.387 10.367 -3.033 1 98.06 96 TYR A C 1
ATOM 732 O O . TYR A 1 96 ? 7.281 9.68 -3.523 1 98.06 96 TYR A O 1
ATOM 740 N N . TYR A 1 97 ? 5.422 10.836 -3.656 1 96.5 97 TYR A N 1
ATOM 741 C CA . TYR A 1 97 ? 5.434 11.18 -5.074 1 96.5 97 TYR A CA 1
ATOM 742 C C . TYR A 1 97 ? 5.504 12.695 -5.262 1 96.5 97 TYR A C 1
ATOM 744 O O . TYR A 1 97 ? 4.754 13.438 -4.629 1 96.5 97 TYR A O 1
ATOM 752 N N . ARG A 1 98 ? 6.461 13.102 -6.051 1 94 98 ARG A N 1
ATOM 753 C CA . ARG A 1 98 ? 6.59 14.539 -6.301 1 94 98 ARG A CA 1
ATOM 754 C C . ARG A 1 98 ? 6.52 14.836 -7.797 1 94 98 ARG A C 1
ATOM 756 O O . ARG A 1 98 ? 7.297 14.289 -8.578 1 94 98 ARG A O 1
ATOM 763 N N . GLY A 1 99 ? 5.531 15.688 -8.148 1 86.56 99 GLY A N 1
ATOM 764 C CA . GLY A 1 99 ? 5.418 16.219 -9.5 1 86.56 99 GLY A CA 1
ATOM 765 C C . GLY A 1 99 ? 5.488 17.734 -9.547 1 86.56 99 GLY A C 1
ATOM 766 O O . GLY A 1 99 ? 6.176 18.359 -8.734 1 86.56 99 GLY A O 1
ATOM 767 N N . GLN A 1 100 ? 4.941 18.281 -10.57 1 79.06 100 GLN A N 1
ATOM 768 C CA . GLN A 1 100 ? 4.953 19.719 -10.758 1 79.06 100 GLN A CA 1
ATOM 769 C C . GLN A 1 100 ? 4.148 20.422 -9.664 1 79.06 100 GLN A C 1
ATOM 771 O O . GLN A 1 100 ? 4.438 21.578 -9.312 1 79.06 100 GLN A O 1
ATOM 776 N N . ASP A 1 101 ? 3.213 19.656 -9.039 1 78.75 101 ASP A N 1
ATOM 777 C CA . ASP A 1 101 ? 2.283 20.25 -8.078 1 78.75 101 ASP A CA 1
ATOM 778 C C . ASP A 1 101 ? 2.801 20.094 -6.652 1 78.75 101 ASP A C 1
ATOM 780 O O . ASP A 1 101 ? 2.121 20.469 -5.695 1 78.75 101 ASP A O 1
ATOM 784 N N . GLY A 1 102 ? 3.938 19.578 -6.562 1 88.81 102 GLY A N 1
ATOM 785 C CA . GLY A 1 102 ? 4.512 19.469 -5.23 1 88.81 102 GLY A CA 1
ATOM 786 C C . GLY A 1 102 ? 4.516 18.047 -4.699 1 88.81 102 GLY A C 1
ATOM 787 O O . GLY A 1 102 ? 4.621 17.094 -5.469 1 88.81 102 GLY A O 1
ATOM 788 N N . TYR A 1 103 ? 4.512 17.969 -3.295 1 95.38 103 TYR A N 1
ATOM 789 C CA . TYR A 1 103 ? 4.645 16.672 -2.635 1 95.38 103 TYR A CA 1
ATOM 790 C C . TYR A 1 103 ? 3.279 16.047 -2.385 1 95.38 103 TYR A C 1
ATOM 792 O O . TYR A 1 103 ? 2.377 16.703 -1.858 1 95.38 103 TYR A O 1
ATOM 800 N N . SER A 1 104 ? 3.135 14.875 -2.797 1 97.25 104 SER A N 1
ATOM 801 C CA . SER A 1 104 ? 2.086 13.977 -2.334 1 97.25 104 SER A CA 1
ATOM 802 C C . SER A 1 104 ? 2.65 12.898 -1.416 1 97.25 104 SER A C 1
ATOM 804 O O . SER A 1 104 ? 3.33 11.977 -1.876 1 97.25 104 SER A O 1
ATOM 806 N N . ILE A 1 105 ? 2.357 12.992 -0.155 1 98.62 105 ILE A N 1
ATOM 807 C CA . ILE A 1 105 ? 2.945 12.062 0.798 1 98.62 105 ILE A CA 1
ATOM 808 C C . ILE A 1 105 ? 2.178 10.742 0.767 1 98.62 105 ILE A C 1
ATOM 810 O O . ILE A 1 105 ? 0.955 10.727 0.61 1 98.62 105 ILE A O 1
ATOM 814 N N . CYS A 1 106 ? 2.936 9.68 0.901 1 98.88 106 CYS A N 1
ATOM 815 C CA . CYS A 1 106 ? 2.328 8.367 1.114 1 98.88 106 CYS A CA 1
ATOM 816 C C . CYS A 1 106 ? 1.768 8.25 2.527 1 98.88 106 CYS A C 1
ATOM 818 O O . CYS A 1 106 ? 2.52 8.289 3.502 1 98.88 106 CYS A O 1
ATOM 820 N N . LEU A 1 107 ? 0.525 7.973 2.664 1 98.94 107 LEU A N 1
ATOM 821 C CA . LEU A 1 107 ? -0.136 8.141 3.955 1 98.94 107 LEU A CA 1
ATOM 822 C C . LEU A 1 107 ? 0.286 7.047 4.93 1 98.94 107 LEU A C 1
ATOM 824 O O . LEU A 1 107 ? 0.172 7.219 6.145 1 98.94 107 LEU A O 1
ATOM 828 N N . GLY A 1 108 ? 0.791 5.98 4.395 1 98.94 108 GLY A N 1
ATOM 829 C CA . GLY A 1 108 ? 1.287 4.934 5.273 1 98.94 108 GLY A CA 1
ATOM 830 C C . GLY A 1 108 ? 2.48 5.371 6.105 1 98.94 108 GLY A C 1
ATOM 831 O O . GLY A 1 108 ? 2.82 4.73 7.098 1 98.94 108 GLY A O 1
ATOM 832 N N . THR A 1 109 ? 3.117 6.457 5.715 1 98.94 109 THR A N 1
ATOM 833 C CA . THR A 1 109 ? 4.332 6.879 6.402 1 98.94 109 THR A CA 1
ATOM 834 C C . THR A 1 109 ? 4.012 7.863 7.52 1 98.94 109 THR A C 1
ATOM 836 O O . THR A 1 109 ? 4.895 8.25 8.289 1 98.94 109 THR A O 1
ATOM 839 N N . VAL A 1 110 ? 2.736 8.305 7.617 1 98.94 110 VAL A N 1
ATOM 840 C CA . VAL A 1 110 ? 2.318 9.227 8.664 1 98.94 110 VAL A CA 1
ATOM 841 C C . VAL A 1 110 ? 2.387 8.539 10.023 1 98.94 110 VAL A C 1
ATOM 843 O O . VAL A 1 110 ? 2.018 7.367 10.148 1 98.94 110 VAL A O 1
ATOM 846 N N . ASP A 1 111 ? 2.844 9.266 11 1 98.88 111 ASP A N 1
ATOM 847 C CA . ASP A 1 111 ? 2.967 8.68 12.328 1 98.88 111 ASP A CA 1
ATOM 848 C C . ASP A 1 111 ? 1.632 8.117 12.805 1 98.88 111 ASP A C 1
ATOM 850 O O . ASP A 1 111 ? 0.583 8.734 12.609 1 98.88 111 ASP A O 1
ATOM 854 N N . PRO A 1 112 ? 1.687 6.953 13.516 1 98.75 112 PRO A N 1
ATOM 855 C CA . PRO A 1 112 ? 0.456 6.258 13.906 1 98.75 112 PRO A CA 1
ATOM 856 C C . PRO A 1 112 ? -0.404 7.066 14.867 1 98.75 112 PRO A C 1
ATOM 858 O O . PRO A 1 112 ? -1.631 6.941 14.867 1 98.75 112 PRO A O 1
ATOM 861 N N . GLU A 1 113 ? 0.197 7.938 15.695 1 98.25 113 GLU A N 1
ATOM 862 C CA . GLU A 1 113 ? -0.57 8.797 16.594 1 98.25 113 GLU A CA 1
ATOM 863 C C . GLU A 1 113 ? -1.472 9.75 15.805 1 98.25 113 GLU A C 1
ATOM 865 O O . GLU A 1 113 ? -2.557 10.109 16.266 1 98.25 113 GLU A O 1
ATOM 870 N N . ILE A 1 114 ? -1.058 10.078 14.656 1 98.62 114 ILE A N 1
ATOM 871 C CA . ILE A 1 114 ? -1.82 10.977 13.797 1 98.62 114 ILE A CA 1
ATOM 872 C C . ILE A 1 114 ? -2.768 10.164 12.914 1 98.62 114 ILE A C 1
ATOM 874 O O . ILE A 1 114 ? -3.955 10.477 12.82 1 98.62 114 ILE A O 1
ATOM 878 N N . LEU A 1 115 ? -2.291 9.133 12.32 1 98.75 115 LEU A N 1
ATOM 879 C CA . LEU A 1 115 ? -3.02 8.383 11.297 1 98.75 115 LEU A CA 1
ATOM 880 C C . LEU A 1 115 ? -4.227 7.676 11.906 1 98.75 115 LEU A C 1
ATOM 882 O O . LEU A 1 115 ? -5.332 7.754 11.359 1 98.75 115 LEU A O 1
ATOM 886 N N . PHE A 1 116 ? -4 7.012 13.062 1 98.25 116 PHE A N 1
ATOM 887 C CA . PHE A 1 116 ? -5.129 6.258 13.602 1 98.25 116 PHE A CA 1
ATOM 888 C C . PHE A 1 116 ? -5.219 6.434 15.117 1 98.25 116 PHE A C 1
ATOM 890 O O . PHE A 1 116 ? -5.973 5.719 15.781 1 98.25 116 PHE A O 1
ATOM 897 N N . GLY A 1 117 ? -4.562 7.406 15.641 1 97.81 117 GLY A N 1
ATOM 898 C CA . GLY A 1 117 ? -4.699 7.754 17.047 1 97.81 117 GLY A CA 1
ATOM 899 C C . GLY A 1 117 ? -4.105 6.711 17.969 1 97.81 117 GLY A C 1
ATOM 900 O O . GLY A 1 117 ? -4.695 6.383 19 1 97.81 117 GLY A O 1
ATOM 901 N N . GLU A 1 118 ? -2.914 6.25 17.484 1 95.25 118 GLU A N 1
ATOM 902 C CA . GLU A 1 118 ? -2.24 5.309 18.375 1 95.25 118 GLU A CA 1
ATOM 903 C C . GLU A 1 118 ? -2.045 5.906 19.766 1 95.25 118 GLU A C 1
ATOM 905 O O . GLU A 1 118 ? -1.771 7.102 19.891 1 95.25 118 GLU A O 1
ATOM 910 N N . ASN A 1 119 ? -2.203 5.184 20.859 1 91.56 119 ASN A N 1
ATOM 911 C CA . ASN A 1 119 ? -2.025 5.586 22.25 1 91.56 119 ASN A CA 1
ATOM 912 C C . ASN A 1 119 ? -3.197 6.43 22.75 1 91.56 119 ASN A C 1
ATOM 914 O O . ASN A 1 119 ? -3.076 7.152 23.734 1 91.56 119 ASN A O 1
ATOM 918 N N . GLY A 1 120 ? -4.301 6.574 22.016 1 90 120 GLY A N 1
ATOM 919 C CA . GLY A 1 120 ? -5.539 7.137 22.531 1 90 120 GLY A CA 1
ATOM 920 C C . GLY A 1 120 ? -5.738 8.586 22.141 1 90 120 GLY A C 1
ATOM 921 O O . GLY A 1 120 ? -6.613 9.273 22.672 1 90 120 GLY A O 1
ATOM 922 N N . GLY A 1 121 ? -5.023 9.156 21.281 1 91.38 121 GLY A N 1
ATOM 923 C CA . GLY A 1 121 ? -5.227 10.516 20.812 1 91.38 121 GLY A CA 1
ATOM 924 C C . GLY A 1 121 ? -6.203 10.609 19.641 1 91.38 121 GLY A C 1
ATOM 925 O O . GLY A 1 121 ? -6.84 9.609 19.281 1 91.38 121 GLY A O 1
ATOM 926 N N . GLU A 1 122 ? -6.402 11.805 19.172 1 95.88 122 GLU A N 1
ATOM 927 C CA . GLU A 1 122 ? -7.27 12.047 18.031 1 95.88 122 GLU A CA 1
ATOM 928 C C . GLU A 1 122 ? -6.676 11.445 16.75 1 95.88 122 GLU A C 1
ATOM 930 O O . GLU A 1 122 ? -5.477 11.562 16.5 1 95.88 122 GLU A O 1
ATOM 935 N N . ALA A 1 123 ? -7.562 10.734 16.016 1 97.69 123 ALA A N 1
ATOM 936 C CA . ALA A 1 123 ? -7.152 10.156 14.742 1 97.69 123 ALA A CA 1
ATOM 937 C C . ALA A 1 123 ? -7.52 11.078 13.578 1 97.69 123 ALA A C 1
ATOM 939 O O . ALA A 1 123 ? -8.648 11.57 13.508 1 97.69 123 ALA A O 1
ATOM 940 N N . TYR A 1 124 ? -6.605 11.195 12.641 1 98.5 124 TYR A N 1
ATOM 941 C CA . TYR A 1 124 ? -6.82 12.141 11.555 1 98.5 124 TYR A CA 1
ATOM 942 C C . TYR A 1 124 ? -6.867 11.422 10.211 1 98.5 124 TYR A C 1
ATOM 944 O O . TYR A 1 124 ? -6.992 12.055 9.164 1 98.5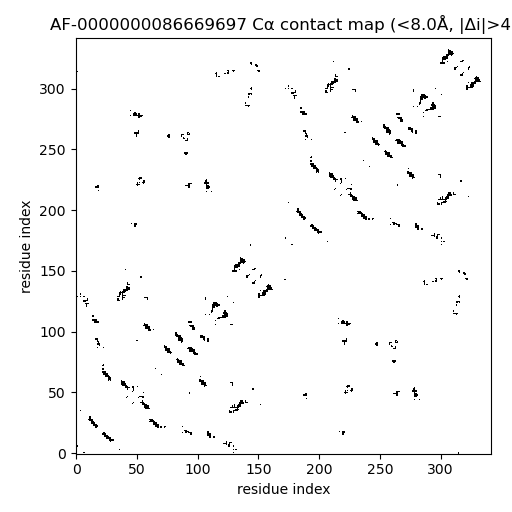 124 TYR A O 1
ATOM 952 N N . GLY A 1 125 ? -6.773 10.102 10.227 1 98.44 125 GLY A N 1
ATOM 953 C CA . GLY A 1 125 ? -6.734 9.305 9.008 1 98.44 125 GLY A CA 1
ATOM 954 C C . GLY A 1 125 ? -7.941 9.531 8.109 1 98.44 125 GLY A C 1
ATOM 955 O O . GLY A 1 125 ? -7.812 9.539 6.883 1 98.44 125 GLY A O 1
ATOM 956 N N . ARG A 1 126 ? -9.062 9.719 8.664 1 97.75 126 ARG A N 1
ATOM 957 C CA . ARG A 1 126 ? -10.273 9.914 7.879 1 97.75 126 ARG A CA 1
ATOM 958 C C . ARG A 1 126 ? -10.203 11.203 7.07 1 97.75 126 ARG A C 1
ATOM 960 O O . ARG A 1 126 ? -10.617 11.242 5.91 1 97.75 126 ARG A O 1
ATOM 967 N N . ALA A 1 127 ? -9.727 12.234 7.648 1 98.12 127 ALA A N 1
ATOM 968 C CA . ALA A 1 127 ? -9.586 13.5 6.93 1 98.12 127 ALA A CA 1
ATOM 969 C C . ALA A 1 127 ? -8.547 13.391 5.82 1 98.12 127 ALA A C 1
ATOM 971 O O . ALA A 1 127 ? -8.727 13.945 4.734 1 98.12 127 ALA A O 1
ATOM 972 N N . LEU A 1 128 ? -7.504 12.688 6.094 1 98.56 128 LEU A N 1
ATOM 973 C CA . LEU A 1 128 ? -6.375 12.586 5.176 1 98.56 128 LEU A CA 1
ATOM 974 C C . LEU A 1 128 ? -6.703 11.664 4.004 1 98.56 128 LEU A C 1
ATOM 976 O O . LEU A 1 128 ? -6.27 11.914 2.875 1 98.56 128 LEU A O 1
ATOM 980 N N . ALA A 1 129 ? -7.43 10.648 4.254 1 98.44 129 ALA A N 1
ATOM 981 C CA . ALA A 1 129 ? -7.797 9.641 3.266 1 98.44 129 ALA A CA 1
ATOM 982 C C . ALA A 1 129 ? -9.312 9.523 3.133 1 98.44 129 ALA A C 1
ATOM 984 O O . ALA A 1 129 ? -9.867 8.422 3.164 1 98.44 129 ALA A O 1
ATOM 985 N N . ASN A 1 130 ? -9.977 10.586 2.93 1 97.94 130 ASN A N 1
ATOM 986 C CA . ASN A 1 130 ? -11.438 10.625 2.986 1 97.94 130 ASN A CA 1
ATOM 987 C C . ASN A 1 130 ? -12.062 10.016 1.733 1 97.94 130 ASN A C 1
ATOM 989 O O . ASN A 1 130 ? -13.211 9.562 1.766 1 97.94 130 ASN A O 1
ATOM 993 N N . GLY A 1 131 ? -11.359 10 0.642 1 97.5 131 GLY A N 1
ATOM 994 C CA . GLY A 1 131 ? -11.836 9.367 -0.578 1 97.5 131 GLY A CA 1
ATOM 995 C C . GLY A 1 131 ? -12.727 10.273 -1.407 1 97.5 131 GLY A C 1
ATOM 996 O O . GLY A 1 131 ? -13.25 9.859 -2.445 1 97.5 131 GLY A O 1
ATOM 997 N N . PHE A 1 132 ? -12.844 11.523 -1.071 1 97.88 132 PHE A N 1
ATOM 998 C CA . PHE A 1 132 ? -13.781 12.398 -1.77 1 97.88 132 PHE A CA 1
ATOM 999 C C . PHE A 1 132 ? -13.062 13.227 -2.83 1 97.88 132 PHE A C 1
ATOM 1001 O O . PHE A 1 132 ? -13.695 13.945 -3.6 1 97.88 132 PHE A O 1
ATOM 1008 N N . GLY A 1 133 ? -11.75 13.133 -2.9 1 96.44 133 GLY A N 1
ATOM 1009 C CA . GLY A 1 133 ? -10.992 13.781 -3.957 1 96.44 133 GLY A CA 1
ATOM 1010 C C . GLY A 1 133 ? -11 13.008 -5.262 1 96.44 133 GLY A C 1
ATOM 1011 O O . GLY A 1 133 ? -12.055 12.797 -5.859 1 96.44 133 GLY A O 1
ATOM 1012 N N . PHE A 1 134 ? -9.758 12.508 -5.594 1 96.19 134 PHE A N 1
ATOM 1013 C CA . PHE A 1 134 ? -9.641 11.859 -6.898 1 96.19 134 PHE A CA 1
ATOM 1014 C C . PHE A 1 134 ? -9.078 10.453 -6.758 1 96.19 134 PHE A C 1
ATOM 1016 O O . PHE A 1 134 ? -8.203 10.211 -5.922 1 96.19 134 PHE A O 1
ATOM 1023 N N . HIS A 1 135 ? -9.609 9.586 -7.648 1 98.06 135 HIS A N 1
ATOM 1024 C CA . HIS A 1 135 ? -9.086 8.234 -7.812 1 98.06 135 HIS A CA 1
ATOM 1025 C C . HIS A 1 135 ? -8.602 8 -9.242 1 98.06 135 HIS A C 1
ATOM 1027 O O . HIS A 1 135 ? -9.352 8.203 -10.195 1 98.06 135 HIS A O 1
ATOM 1033 N N . GLU A 1 136 ? -7.379 7.613 -9.305 1 97.38 136 GLU A N 1
ATOM 1034 C CA . GLU A 1 136 ? -6.797 7.406 -10.633 1 97.38 136 GLU A CA 1
ATOM 1035 C C . GLU A 1 136 ? -6.629 5.922 -10.938 1 97.38 136 GLU A C 1
ATOM 1037 O O . GLU A 1 136 ? -6.488 5.105 -10.016 1 97.38 136 GLU A O 1
ATOM 1042 N N . TRP A 1 137 ? -6.711 5.578 -12.312 1 97.88 137 TRP A N 1
ATOM 1043 C CA . TRP A 1 137 ? -6.496 4.238 -12.844 1 97.88 137 TRP A CA 1
ATOM 1044 C C . TRP A 1 137 ? -7.527 3.26 -12.289 1 97.88 137 TRP A C 1
ATOM 1046 O O . TRP A 1 137 ? -7.184 2.145 -11.898 1 97.88 137 TRP A O 1
ATOM 1056 N N . CYS A 1 138 ? -8.68 3.764 -12.242 1 98 138 CYS A N 1
ATOM 1057 C CA . CYS A 1 138 ? -9.789 2.939 -11.766 1 98 138 CYS A CA 1
ATOM 1058 C C . CYS A 1 138 ? -10.031 1.767 -12.711 1 98 138 CYS A C 1
ATOM 1060 O O . CYS A 1 138 ? -10.633 0.765 -12.312 1 98 138 CYS A O 1
ATOM 1062 N N . GLU A 1 139 ? -9.523 1.842 -13.922 1 97.44 139 GLU A N 1
ATOM 1063 C CA . GLU A 1 139 ? -9.664 0.739 -14.867 1 97.44 139 GLU A CA 1
ATOM 1064 C C . GLU A 1 139 ? -8.914 -0.499 -14.391 1 97.44 139 GLU A C 1
ATOM 1066 O O . GLU A 1 139 ? -9.18 -1.61 -14.852 1 97.44 139 GLU A O 1
ATOM 1071 N N . ASN A 1 140 ? -8.047 -0.347 -13.453 1 98.44 140 ASN A N 1
ATOM 1072 C CA . ASN A 1 140 ? -7.227 -1.447 -12.961 1 98.44 140 ASN A CA 1
ATOM 1073 C C . ASN A 1 140 ? -7.84 -2.088 -11.719 1 98.44 140 ASN A C 1
ATOM 1075 O O . ASN A 1 140 ? -7.199 -2.912 -11.055 1 98.44 140 ASN A O 1
ATOM 1079 N N . GLU A 1 141 ? -8.992 -1.748 -11.359 1 98.31 141 GLU A N 1
ATOM 1080 C CA . GLU A 1 141 ? -9.633 -2.32 -10.18 1 98.31 141 GLU A CA 1
ATOM 1081 C C . GLU A 1 141 ? -9.648 -3.844 -10.242 1 98.31 141 GLU A C 1
ATOM 1083 O O . GLU A 1 141 ? -9.766 -4.426 -11.32 1 98.31 141 GLU A O 1
ATOM 1088 N N . ILE A 1 142 ? -9.453 -4.395 -9.117 1 98.25 142 ILE A N 1
ATOM 1089 C CA . ILE A 1 142 ? -9.539 -5.844 -8.984 1 98.25 142 ILE A CA 1
ATOM 1090 C C . ILE A 1 142 ? -10.922 -6.234 -8.453 1 98.25 142 ILE A C 1
ATOM 1092 O O . ILE A 1 142 ? -11.281 -5.895 -7.328 1 98.25 142 ILE A O 1
ATOM 1096 N N . GLU A 1 143 ? -11.609 -6.969 -9.242 1 95.62 143 GLU A N 1
ATOM 1097 C CA . GLU A 1 143 ? -12.984 -7.328 -8.914 1 95.62 143 GLU A CA 1
ATOM 1098 C C . GLU A 1 143 ? -13.062 -8.062 -7.582 1 95.62 143 GLU A C 1
ATOM 1100 O O . GLU A 1 143 ? -12.359 -9.062 -7.379 1 95.62 143 GLU A O 1
ATOM 1105 N N . GLY A 1 144 ? -13.859 -7.551 -6.66 1 95.25 144 GLY A N 1
ATOM 1106 C CA . GLY A 1 144 ? -14.078 -8.195 -5.375 1 95.25 144 GLY A CA 1
ATOM 1107 C C . GLY A 1 144 ? -12.961 -7.938 -4.383 1 95.25 144 GLY A C 1
ATOM 1108 O O . GLY A 1 144 ? -12.969 -8.477 -3.275 1 95.25 144 GLY A O 1
ATOM 1109 N N . VAL A 1 145 ? -12.023 -7.176 -4.801 1 97.94 145 VAL A N 1
ATOM 1110 C CA . VAL A 1 145 ? -10.867 -6.891 -3.949 1 97.94 145 VAL A CA 1
ATOM 1111 C C . VAL A 1 145 ? -10.75 -5.383 -3.736 1 97.94 145 VAL A C 1
ATOM 1113 O O . VAL A 1 145 ? -11.023 -4.879 -2.645 1 97.94 145 VAL A O 1
ATOM 1116 N N . THR A 1 146 ? -10.484 -4.629 -4.863 1 98.56 146 THR A N 1
ATOM 1117 C CA . THR A 1 146 ? -10.422 -3.176 -4.734 1 98.56 146 THR A CA 1
ATOM 1118 C C . THR A 1 146 ? -11.656 -2.523 -5.34 1 98.56 146 THR A C 1
ATOM 1120 O O . THR A 1 146 ? -11.922 -1.344 -5.102 1 98.56 146 THR A O 1
ATOM 1123 N N . SER A 1 147 ? -12.484 -3.262 -6.043 1 97.88 147 SER A N 1
ATOM 1124 C CA . SER A 1 147 ? -13.617 -2.717 -6.789 1 97.88 147 SER A CA 1
ATOM 1125 C C . SER A 1 147 ? -14.758 -2.318 -5.855 1 97.88 147 SER A C 1
ATOM 1127 O O . SER A 1 147 ? -15.656 -1.573 -6.25 1 97.88 147 SER A O 1
ATOM 1129 N N . ASP A 1 148 ? -14.742 -2.793 -4.641 1 97.31 148 ASP A N 1
ATOM 1130 C CA . ASP A 1 148 ? -15.875 -2.521 -3.768 1 97.31 148 ASP A CA 1
ATOM 1131 C C . ASP A 1 148 ? -15.43 -1.832 -2.482 1 97.31 148 ASP A C 1
ATOM 1133 O O . ASP A 1 148 ? -16.141 -1.866 -1.474 1 97.31 148 ASP A O 1
ATOM 1137 N N . ILE A 1 149 ? -14.273 -1.277 -2.473 1 98.19 149 ILE A N 1
ATOM 1138 C CA . ILE A 1 149 ? -13.805 -0.489 -1.336 1 98.19 149 ILE A CA 1
ATOM 1139 C C . ILE A 1 149 ? -14.562 0.835 -1.282 1 98.19 149 ILE A C 1
ATOM 1141 O O . ILE A 1 149 ? -14.484 1.645 -2.209 1 98.19 149 ILE A O 1
ATOM 1145 N N . PRO A 1 150 ? -15.203 1.115 -0.207 1 97.31 150 PRO A N 1
ATOM 1146 C CA . PRO A 1 150 ? -16.047 2.309 -0.149 1 97.31 150 PRO A CA 1
ATOM 1147 C C . PRO A 1 150 ? -15.266 3.6 -0.379 1 97.31 150 PRO A C 1
ATOM 1149 O O . PRO A 1 150 ? -15.688 4.453 -1.159 1 97.31 150 PRO A O 1
ATOM 1152 N N . MET A 1 151 ? -14.156 3.717 0.178 1 96.75 151 MET A N 1
ATOM 1153 C CA . MET A 1 151 ? -13.367 4.938 0.037 1 96.75 151 MET A CA 1
ATOM 1154 C C . MET A 1 151 ? -13 5.18 -1.422 1 96.75 151 MET A C 1
ATOM 1156 O O . MET A 1 151 ? -12.922 6.328 -1.866 1 96.75 151 MET A O 1
ATOM 1160 N N . LEU A 1 152 ? -12.805 4.129 -2.205 1 98.12 152 LEU A N 1
ATOM 1161 C CA . LEU A 1 152 ? -12.398 4.23 -3.604 1 98.12 152 LEU A CA 1
ATOM 1162 C C . LEU A 1 152 ? -13.602 4.516 -4.5 1 98.12 152 LEU A C 1
ATOM 1164 O O . LEU A 1 152 ? -13.438 4.785 -5.691 1 98.12 152 LEU A O 1
ATOM 1168 N N . LYS A 1 153 ? -14.75 4.488 -3.955 1 96.69 153 LYS A N 1
ATOM 1169 C CA . LYS A 1 153 ? -15.961 4.633 -4.754 1 96.69 153 LYS A CA 1
ATOM 1170 C C . LYS A 1 153 ? -16.594 6.008 -4.547 1 96.69 153 LYS A C 1
ATOM 1172 O O . LYS A 1 153 ? -17.609 6.324 -5.16 1 96.69 153 LYS A O 1
ATOM 1177 N N . ARG A 1 154 ? -15.875 6.793 -3.795 1 93.88 154 ARG A N 1
ATOM 1178 C CA . ARG A 1 154 ? -16.281 8.172 -3.551 1 93.88 154 ARG A CA 1
ATOM 1179 C C . ARG A 1 154 ? -15.602 9.125 -4.52 1 93.88 154 ARG A C 1
ATOM 1181 O O . ARG A 1 154 ? -14.695 8.727 -5.258 1 93.88 154 ARG A O 1
ATOM 1188 N N . GLY A 1 155 ? -15.969 10.289 -4.477 1 95.38 155 GLY A N 1
ATOM 1189 C CA . GLY A 1 155 ? -15.227 11.328 -5.172 1 95.38 155 GLY A CA 1
ATOM 1190 C C . GLY A 1 155 ? -15.227 11.148 -6.676 1 95.38 155 GLY A C 1
ATOM 1191 O O . GLY A 1 155 ? -16.141 10.555 -7.242 1 95.38 155 GLY A O 1
ATOM 1192 N N . GLU A 1 156 ? -14.203 11.812 -7.309 1 96.19 156 GLU A N 1
ATOM 1193 C CA . GLU A 1 156 ? -14.062 11.734 -8.758 1 96.19 156 GLU A CA 1
ATOM 1194 C C . GLU A 1 156 ? -13.18 10.555 -9.164 1 96.19 156 GLU A C 1
ATOM 1196 O O . GLU A 1 156 ? -12.055 10.422 -8.672 1 96.19 156 GLU A O 1
ATOM 1201 N N . ARG A 1 157 ? -13.641 9.773 -10.086 1 97.19 157 ARG A N 1
ATOM 1202 C CA . ARG A 1 157 ? -12.945 8.562 -10.516 1 97.19 157 ARG A CA 1
ATOM 1203 C C . ARG A 1 157 ? -12.492 8.672 -11.969 1 97.19 157 ARG A C 1
ATOM 1205 O O . ARG A 1 157 ? -13.305 8.961 -12.852 1 97.19 157 ARG A O 1
ATOM 1212 N N . PHE A 1 158 ? -11.211 8.406 -12.164 1 97.31 158 PHE A N 1
ATOM 1213 C CA . PHE A 1 158 ? -10.633 8.43 -13.508 1 97.31 158 PHE A CA 1
ATOM 1214 C C . PHE A 1 158 ? -10.133 7.047 -13.906 1 97.31 158 PHE A C 1
ATOM 1216 O O . PHE A 1 158 ? -9.445 6.379 -13.141 1 97.31 158 PHE A O 1
ATOM 1223 N N . GLN A 1 159 ? -10.414 6.613 -15.117 1 96.19 159 GLN A N 1
ATOM 1224 C CA . GLN A 1 159 ? -10.016 5.285 -15.578 1 96.19 159 GLN A CA 1
ATOM 1225 C C . GLN A 1 159 ? -8.516 5.227 -15.852 1 96.19 159 GLN A C 1
ATOM 1227 O O . GLN A 1 159 ? -7.902 4.16 -15.742 1 96.19 159 GLN A O 1
ATOM 1232 N N . GLY A 1 160 ? -7.887 6.32 -16.156 1 93.19 160 GLY A N 1
ATOM 1233 C CA . GLY A 1 160 ? -6.461 6.539 -16.312 1 93.19 160 GLY A CA 1
ATOM 1234 C C . GLY A 1 160 ? -5.934 7.68 -15.461 1 93.19 160 GLY A C 1
ATOM 1235 O O . GLY A 1 160 ? -6.348 7.852 -14.312 1 93.19 160 GLY A O 1
ATOM 1236 N N . MET A 1 161 ? -4.938 8.359 -16.078 1 83.75 161 MET A N 1
ATOM 1237 C CA . MET A 1 161 ? -4.371 9.5 -15.359 1 83.75 161 MET A CA 1
ATOM 1238 C C . MET A 1 161 ? -5.305 10.703 -15.438 1 83.75 161 MET A C 1
ATOM 1240 O O . MET A 1 161 ? -5.91 10.961 -16.484 1 83.75 161 MET A O 1
ATOM 1244 N N . PHE A 1 162 ? -5.504 11.32 -14.281 1 75.75 162 PHE A N 1
ATOM 1245 C CA . PHE A 1 162 ? -6.277 12.555 -14.336 1 75.75 162 PHE A CA 1
ATOM 1246 C C . PHE A 1 162 ? -5.555 13.609 -15.156 1 75.75 162 PHE A C 1
ATOM 1248 O O . PHE A 1 162 ? -4.328 13.727 -15.094 1 75.75 162 PHE A O 1
ATOM 1255 N N . PRO A 1 163 ? -6.293 14.273 -16.125 1 63.78 163 PRO A N 1
ATOM 1256 C CA . PRO A 1 163 ? -5.688 15.281 -17 1 63.78 163 PRO A CA 1
ATOM 1257 C C . PRO A 1 163 ? -5.09 16.453 -16.219 1 63.78 163 PRO A C 1
ATOM 1259 O O . PRO A 1 163 ? -5.734 16.984 -15.312 1 63.78 163 PRO A O 1
ATOM 1262 N N . VAL A 1 164 ? -3.852 16.562 -16.125 1 53.59 164 VAL A N 1
ATOM 1263 C CA . VAL A 1 164 ? -3.154 17.656 -15.461 1 53.59 164 VAL A CA 1
ATOM 1264 C C . VAL A 1 164 ? -3.674 19 -15.977 1 53.59 164 VAL A C 1
ATOM 1266 O O . VAL A 1 164 ? -3.537 20.031 -15.312 1 53.59 164 VAL A O 1
ATOM 1269 N N . GLU A 1 165 ? -3.893 19.172 -17.188 1 47.69 165 GLU A N 1
ATOM 1270 C CA . GLU A 1 165 ? -4.352 20.5 -17.625 1 47.69 165 GLU A CA 1
ATOM 1271 C C . GLU A 1 165 ? -5.48 21 -16.734 1 47.69 165 GLU A C 1
ATOM 1273 O O . GLU A 1 165 ? -5.645 22.219 -16.562 1 47.69 165 GLU A O 1
ATOM 1278 N N . ASP A 1 166 ? -6.266 20.312 -16.266 1 39 166 ASP A N 1
ATOM 1279 C CA . ASP A 1 166 ? -7.441 20.766 -15.539 1 39 166 ASP A CA 1
ATOM 1280 C C . ASP A 1 166 ? -7.082 21.156 -14.109 1 39 166 ASP A C 1
ATOM 1282 O O . ASP A 1 166 ? -7.906 21.734 -13.391 1 39 166 ASP A O 1
ATOM 1286 N N . VAL A 1 167 ? -6.113 20.781 -13.562 1 36.81 167 VAL A N 1
ATOM 1287 C CA . VAL A 1 167 ? -5.68 21.375 -12.297 1 36.81 167 VAL A CA 1
ATOM 1288 C C . VAL A 1 167 ? -5.355 22.844 -12.492 1 36.81 167 VAL A C 1
ATOM 1290 O O . VAL A 1 167 ? -5.211 23.594 -11.523 1 36.81 167 VAL A O 1
ATOM 1293 N N . LYS A 1 168 ? -4.715 23.297 -13.57 1 36.06 168 LYS A N 1
ATOM 1294 C CA . LYS A 1 168 ? -4.52 24.734 -13.75 1 36.06 168 LYS A CA 1
ATOM 1295 C C . LYS A 1 168 ? -5.844 25.484 -13.648 1 36.06 168 LYS A C 1
ATOM 1297 O O . LYS A 1 168 ? -5.863 26.703 -13.477 1 36.06 168 LYS A O 1
ATOM 1302 N N . ALA A 1 169 ? -6.797 24.906 -14.281 1 35.12 169 ALA A N 1
ATOM 1303 C CA . ALA A 1 169 ? -7.957 25.797 -14.344 1 35.12 169 ALA A CA 1
ATOM 1304 C C . ALA A 1 169 ? -8.594 25.953 -12.961 1 35.12 169 ALA A C 1
ATOM 1306 O O . ALA A 1 169 ? -9.445 26.828 -12.766 1 35.12 169 ALA A O 1
ATOM 1307 N N . LYS A 1 170 ? -8.25 24.953 -12.062 1 33.84 170 LYS A N 1
ATOM 1308 C CA . LYS A 1 170 ? -8.953 25.094 -10.789 1 33.84 170 LYS A CA 1
ATOM 1309 C C . LYS A 1 170 ? -7.988 25.5 -9.68 1 33.84 170 LYS A C 1
ATOM 1311 O O . LYS A 1 170 ? -8.344 25.469 -8.5 1 33.84 170 LYS A O 1
ATOM 1316 N N . LEU A 1 171 ? -6.727 25.609 -9.734 1 28.05 171 LEU A N 1
ATOM 1317 C CA . LEU A 1 171 ? -5.883 26.297 -8.766 1 28.05 171 LEU A CA 1
ATOM 1318 C C . LEU A 1 171 ? -5.941 27.812 -8.961 1 28.05 171 LEU A C 1
ATOM 1320 O O . LEU A 1 171 ? -5.977 28.297 -10.094 1 28.05 171 LEU A O 1
ATOM 1324 N N . MET B 1 1 ? -20.594 -10.078 -3.559 1 54.81 1 MET B N 1
ATOM 1325 C CA . MET B 1 1 ? -19.781 -10.391 -2.381 1 54.81 1 MET B CA 1
ATOM 1326 C C . MET B 1 1 ? -18.953 -11.656 -2.609 1 54.81 1 MET B C 1
ATOM 1328 O O . MET B 1 1 ? -19.406 -12.586 -3.283 1 54.81 1 MET B O 1
ATOM 1332 N N . THR B 1 2 ? -17.656 -11.445 -2.541 1 69.12 2 THR B N 1
ATOM 1333 C CA . THR B 1 2 ? -16.766 -12.594 -2.732 1 69.12 2 THR B CA 1
ATOM 1334 C C . THR B 1 2 ? -17.125 -13.711 -1.755 1 69.12 2 THR B C 1
ATOM 1336 O O . THR B 1 2 ? -17.438 -13.453 -0.591 1 69.12 2 THR B O 1
ATOM 1339 N N . ASP B 1 3 ? -17.391 -14.836 -2.297 1 78.06 3 ASP B N 1
ATOM 1340 C CA . ASP B 1 3 ? -17.719 -16.062 -1.571 1 78.06 3 ASP B CA 1
ATOM 1341 C C . ASP B 1 3 ? -16.5 -16.969 -1.468 1 78.06 3 ASP B C 1
ATOM 1343 O O . ASP B 1 3 ? -15.758 -17.141 -2.441 1 78.06 3 ASP B O 1
ATOM 1347 N N . GLU B 1 4 ? -16.281 -17.453 -0.258 1 84.56 4 GLU B N 1
ATOM 1348 C CA . GLU B 1 4 ? -15.117 -18.312 -0.017 1 84.56 4 GLU B CA 1
ATOM 1349 C C . GLU B 1 4 ? -15.156 -19.547 -0.91 1 84.56 4 GLU B C 1
ATOM 1351 O O . GLU B 1 4 ? -14.109 -20.094 -1.267 1 84.56 4 GLU B O 1
ATOM 1356 N N . SER B 1 5 ? -16.344 -19.859 -1.289 1 84.25 5 SER B N 1
ATOM 1357 C CA . SER B 1 5 ? -16.516 -21.062 -2.1 1 84.25 5 SER B CA 1
ATOM 1358 C C . SER B 1 5 ? -16.25 -20.766 -3.574 1 84.25 5 SER B C 1
ATOM 1360 O O . SER B 1 5 ? -16.141 -21.703 -4.383 1 84.25 5 SER B O 1
ATOM 1362 N N . ASN B 1 6 ? -16.094 -19.5 -3.91 1 88.56 6 ASN B N 1
ATOM 1363 C CA . ASN B 1 6 ? -15.805 -19.094 -5.281 1 88.56 6 ASN B CA 1
ATOM 1364 C C . ASN B 1 6 ? -14.766 -17.984 -5.324 1 88.56 6 ASN B C 1
ATOM 1366 O O . ASN B 1 6 ? -15.125 -16.797 -5.41 1 88.56 6 ASN B O 1
ATOM 1370 N N . LEU B 1 7 ? -13.594 -18.375 -5.445 1 94.38 7 LEU B N 1
ATOM 1371 C CA . LEU B 1 7 ? -12.5 -17.422 -5.402 1 94.38 7 LEU B CA 1
ATOM 1372 C C . LEU B 1 7 ? -12.148 -16.938 -6.805 1 94.38 7 LEU B C 1
ATOM 1374 O O . LEU B 1 7 ? -11.258 -16.094 -6.973 1 94.38 7 LEU B O 1
ATOM 1378 N N . GLY B 1 8 ? -12.906 -17.391 -7.797 1 93.75 8 GLY B N 1
ATOM 1379 C CA . GLY B 1 8 ? -12.516 -17.094 -9.164 1 93.75 8 GLY B CA 1
ATOM 1380 C C . GLY B 1 8 ? -11.398 -17.984 -9.68 1 93.75 8 GLY B C 1
ATOM 1381 O O . GLY B 1 8 ? -11.07 -19 -9.047 1 93.75 8 GLY B O 1
ATOM 1382 N N . PRO B 1 9 ? -10.891 -17.672 -10.875 1 96.19 9 PRO B N 1
ATOM 1383 C CA . PRO B 1 9 ? -9.805 -18.484 -11.422 1 96.19 9 PRO B CA 1
ATOM 1384 C C . PRO B 1 9 ? -8.555 -18.453 -10.539 1 96.19 9 PRO B C 1
ATOM 1386 O O . PRO B 1 9 ? -8.25 -17.438 -9.93 1 96.19 9 PRO B O 1
ATOM 1389 N N . LYS B 1 10 ? -7.828 -19.594 -10.5 1 97.69 10 LYS B N 1
ATOM 1390 C CA . LYS B 1 10 ? -6.621 -19.75 -9.695 1 97.69 10 LYS B CA 1
ATOM 1391 C C . LYS B 1 10 ? -5.395 -19.953 -10.578 1 97.69 10 LYS B C 1
ATOM 1393 O O . LYS B 1 10 ? -5.395 -20.812 -11.461 1 97.69 10 LYS B O 1
ATOM 1398 N N . PRO B 1 11 ? -4.379 -19.172 -10.32 1 97.75 11 PRO B N 1
ATOM 1399 C CA . PRO B 1 11 ? -3.186 -19.359 -11.148 1 97.75 11 PRO B CA 1
ATOM 1400 C C . PRO B 1 11 ? -2.332 -20.547 -10.703 1 97.75 11 PRO B C 1
ATOM 1402 O O . PRO B 1 11 ? -2.338 -20.906 -9.523 1 97.75 11 PRO B O 1
ATOM 1405 N N . THR B 1 12 ? -1.623 -21.047 -11.648 1 97.31 12 THR B N 1
ATOM 1406 C CA . THR B 1 12 ? -0.631 -22.078 -11.32 1 97.31 12 THR B CA 1
ATOM 1407 C C . THR B 1 12 ? 0.769 -21.469 -11.266 1 97.31 12 THR B C 1
ATOM 1409 O O . THR B 1 12 ? 1.688 -22.062 -10.711 1 97.31 12 THR B O 1
ATOM 1412 N N . THR B 1 13 ? 0.908 -20.344 -11.953 1 97.62 13 THR B N 1
ATOM 1413 C CA . THR B 1 13 ? 2.166 -19.609 -11.977 1 97.62 13 THR B CA 1
ATOM 1414 C C . THR B 1 13 ? 1.927 -18.125 -11.773 1 97.62 13 THR B C 1
ATOM 1416 O O . THR B 1 13 ? 0.99 -17.547 -12.336 1 97.62 13 THR B O 1
ATOM 1419 N N . LEU B 1 14 ? 2.768 -17.516 -10.945 1 97.81 14 LEU B N 1
ATOM 1420 C CA . LEU B 1 14 ? 2.805 -16.062 -10.773 1 97.81 14 LEU B CA 1
ATOM 1421 C C . LEU B 1 14 ? 4.133 -15.5 -11.25 1 97.81 14 LEU B C 1
ATOM 1423 O O . LEU B 1 14 ? 5.188 -16.094 -11.031 1 97.81 14 LEU B O 1
ATOM 1427 N N . THR B 1 15 ? 3.998 -14.438 -11.906 1 98.75 15 THR B N 1
ATOM 1428 C CA . THR B 1 15 ? 5.188 -13.641 -12.188 1 98.75 15 THR B CA 1
ATOM 1429 C C . THR B 1 15 ? 5.031 -12.227 -11.641 1 98.75 15 THR B C 1
ATOM 1431 O O . THR B 1 15 ? 3.91 -11.75 -11.438 1 98.75 15 THR B O 1
ATOM 1434 N N . GLY B 1 16 ? 6.152 -11.633 -11.266 1 98.81 16 GLY B N 1
ATOM 1435 C CA . GLY B 1 16 ? 6.188 -10.273 -10.742 1 98.81 16 GLY B CA 1
ATOM 1436 C C . GLY B 1 16 ? 7.59 -9.695 -10.68 1 98.81 16 GLY B C 1
ATOM 1437 O O . GLY B 1 16 ? 8.531 -10.273 -11.234 1 98.81 16 GLY B O 1
ATOM 1438 N N . GLY B 1 17 ? 7.637 -8.477 -10.094 1 98.88 17 GLY B N 1
ATOM 1439 C CA . GLY B 1 17 ? 8.93 -7.816 -9.992 1 98.88 17 GLY B CA 1
ATOM 1440 C C . GLY B 1 17 ? 8.828 -6.375 -9.523 1 98.88 17 GLY B C 1
ATOM 1441 O O . GLY B 1 17 ? 7.734 -5.891 -9.219 1 98.88 17 GLY B O 1
ATOM 1442 N N . CYS B 1 18 ? 10.047 -5.797 -9.445 1 98.75 18 CYS B N 1
ATOM 1443 C CA . CYS B 1 18 ? 10.117 -4.43 -8.938 1 98.75 18 CYS B CA 1
ATOM 1444 C C . CYS B 1 18 ? 9.789 -3.424 -10.031 1 98.75 18 CYS B C 1
ATOM 1446 O O . CYS B 1 18 ? 9.57 -3.803 -11.188 1 98.75 18 CYS B O 1
ATOM 1448 N N . LEU B 1 19 ? 9.703 -2.219 -9.695 1 97.75 19 LEU B N 1
ATOM 1449 C CA . LEU B 1 19 ? 9.273 -1.119 -10.555 1 97.75 19 LEU B CA 1
ATOM 1450 C C . LEU B 1 19 ? 10.289 -0.876 -11.664 1 97.75 19 LEU B C 1
ATOM 1452 O O . LEU B 1 19 ? 9.914 -0.625 -12.812 1 97.75 19 LEU B O 1
ATOM 1456 N N . CYS B 1 20 ? 11.586 -0.993 -11.438 1 97.31 20 CYS B N 1
ATOM 1457 C CA . CYS B 1 20 ? 12.609 -0.688 -12.43 1 97.31 20 CYS B CA 1
ATOM 1458 C C . CYS B 1 20 ? 12.961 -1.922 -13.25 1 97.31 20 CYS B C 1
ATOM 1460 O O . CYS B 1 20 ? 13.836 -1.868 -14.117 1 97.31 20 CYS B O 1
ATOM 1462 N N . ALA B 1 21 ? 12.406 -3.023 -12.922 1 97.62 21 ALA B N 1
ATOM 1463 C CA . ALA B 1 21 ? 12.461 -4.266 -13.688 1 97.62 21 ALA B CA 1
ATOM 1464 C C . ALA B 1 21 ? 13.781 -5 -13.453 1 97.62 21 ALA B C 1
ATOM 1466 O O . ALA B 1 21 ? 14.008 -6.074 -14.016 1 97.62 21 ALA B O 1
ATOM 1467 N N . LYS B 1 22 ? 14.57 -4.504 -12.547 1 98.44 22 LYS B N 1
ATOM 1468 C CA . LYS B 1 22 ? 15.844 -5.16 -12.289 1 98.44 22 LYS B CA 1
ATOM 1469 C C . LYS B 1 22 ? 15.656 -6.438 -11.477 1 98.44 22 LYS B C 1
ATOM 1471 O O . LYS B 1 22 ? 16.516 -7.324 -11.492 1 98.44 22 LYS B O 1
ATOM 1476 N N . LEU B 1 23 ? 14.648 -6.555 -10.727 1 98.88 23 LEU B N 1
ATOM 1477 C CA . LEU B 1 23 ? 14.281 -7.77 -10.008 1 98.88 23 LEU B CA 1
ATOM 1478 C C . LEU B 1 23 ? 12.984 -8.359 -10.555 1 98.88 23 LEU B C 1
ATOM 1480 O O . LEU B 1 23 ? 11.961 -7.668 -10.602 1 98.88 23 LEU B O 1
ATOM 1484 N N . ARG B 1 24 ? 13.078 -9.578 -10.984 1 98.88 24 ARG B N 1
ATOM 1485 C CA . ARG B 1 24 ? 11.938 -10.336 -11.477 1 98.88 24 ARG B CA 1
ATOM 1486 C C . ARG B 1 24 ? 11.859 -11.703 -10.812 1 98.88 24 ARG B C 1
ATOM 1488 O O . ARG B 1 24 ? 12.891 -12.32 -10.516 1 98.88 24 ARG B O 1
ATOM 1495 N N . TYR B 1 25 ? 10.609 -12.211 -10.602 1 98.81 25 TYR B N 1
ATOM 1496 C CA . TYR B 1 25 ? 10.469 -13.508 -9.953 1 98.81 25 TYR B CA 1
ATOM 1497 C C . TYR B 1 25 ? 9.344 -14.312 -10.594 1 98.81 25 TYR B C 1
ATOM 1499 O O . TYR B 1 25 ? 8.531 -13.773 -11.344 1 98.81 25 TYR B O 1
ATOM 1507 N N . THR B 1 26 ? 9.375 -15.531 -10.328 1 98.81 26 THR B N 1
ATOM 1508 C CA . THR B 1 26 ? 8.305 -16.469 -10.648 1 98.81 26 THR B CA 1
ATOM 1509 C C . THR B 1 26 ? 7.988 -17.359 -9.453 1 98.81 26 THR B C 1
ATOM 1511 O O . THR B 1 26 ? 8.859 -17.609 -8.617 1 98.81 26 THR B O 1
ATOM 1514 N N . VAL B 1 27 ? 6.762 -17.703 -9.305 1 98.38 27 VAL B N 1
ATOM 1515 C CA . VAL B 1 27 ? 6.273 -18.625 -8.297 1 98.38 27 VAL B CA 1
ATOM 1516 C C . VAL B 1 27 ? 5.414 -19.703 -8.953 1 98.38 27 VAL B C 1
ATOM 1518 O O . VAL B 1 27 ? 4.543 -19.406 -9.773 1 98.38 27 VAL B O 1
ATOM 1521 N N . THR B 1 28 ? 5.672 -20.859 -8.602 1 97.69 28 THR B N 1
ATOM 1522 C CA . THR B 1 28 ? 4.797 -21.969 -8.992 1 97.69 28 THR B CA 1
ATOM 1523 C C . THR B 1 28 ? 3.893 -22.375 -7.84 1 97.69 28 THR B C 1
ATOM 1525 O O . THR B 1 28 ? 4.367 -22.609 -6.723 1 97.69 28 THR B O 1
ATOM 1528 N N . LEU B 1 29 ? 2.629 -22.453 -8.125 1 98.12 29 LEU B N 1
ATOM 1529 C CA . LEU B 1 29 ? 1.643 -22.859 -7.137 1 98.12 29 LEU B CA 1
ATOM 1530 C C . LEU B 1 29 ? 1.113 -24.266 -7.453 1 98.12 29 LEU B C 1
ATOM 1532 O O . LEU B 1 29 ? 0.514 -24.484 -8.508 1 98.12 29 LEU B O 1
ATOM 1536 N N . PRO B 1 30 ? 1.319 -25.141 -6.523 1 96.69 30 PRO B N 1
ATOM 1537 C CA . PRO B 1 30 ? 0.817 -26.5 -6.773 1 96.69 30 PRO B CA 1
ATOM 1538 C C . PRO B 1 30 ? -0.707 -26.578 -6.719 1 96.69 30 PRO B C 1
ATOM 1540 O O . PRO B 1 30 ? -1.36 -25.672 -6.207 1 96.69 30 PRO B O 1
ATOM 1543 N N . ARG B 1 31 ? -1.24 -27.672 -7.188 1 95.56 31 ARG B N 1
ATOM 1544 C CA . ARG B 1 31 ? -2.684 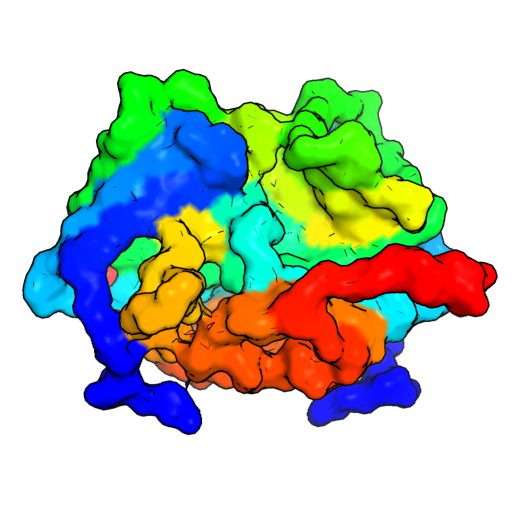-27.891 -7.199 1 95.56 31 ARG B CA 1
ATOM 1545 C C . ARG B 1 31 ? -3.25 -27.859 -5.785 1 95.56 31 ARG B C 1
ATOM 1547 O O . ARG B 1 31 ? -4.398 -27.469 -5.578 1 95.56 31 ARG B O 1
ATOM 1554 N N . SER B 1 32 ? -2.455 -28.25 -4.879 1 96.62 32 SER B N 1
ATOM 1555 C CA . SER B 1 32 ? -2.891 -28.344 -3.488 1 96.62 32 SER B CA 1
ATOM 1556 C C . SER B 1 32 ? -2.768 -27 -2.77 1 96.62 32 SER B C 1
ATOM 1558 O O . SER B 1 32 ? -3.062 -26.906 -1.577 1 96.62 32 SER B O 1
ATOM 1560 N N . HIS B 1 33 ? -2.295 -26.016 -3.473 1 97.19 33 HIS B N 1
ATOM 1561 C CA . HIS B 1 33 ? -2.105 -24.719 -2.84 1 97.19 33 HIS B CA 1
ATOM 1562 C C . HIS B 1 33 ? -3.41 -24.203 -2.242 1 97.19 33 HIS B C 1
ATOM 1564 O O . HIS B 1 33 ? -4.441 -24.172 -2.92 1 97.19 33 HIS B O 1
ATOM 1570 N N . ASP B 1 34 ? -3.377 -23.828 -1.017 1 96.94 34 ASP B N 1
ATOM 1571 C CA . ASP B 1 34 ? -4.543 -23.281 -0.327 1 96.94 34 ASP B CA 1
ATOM 1572 C C . ASP B 1 34 ? -4.586 -21.766 -0.445 1 96.94 34 ASP B C 1
ATOM 1574 O O . ASP B 1 34 ? -3.904 -21.062 0.304 1 96.94 34 ASP B O 1
ATOM 1578 N N . PHE B 1 35 ? -5.426 -21.234 -1.269 1 97.88 35 PHE B N 1
ATOM 1579 C CA . PHE B 1 35 ? -5.48 -19.812 -1.57 1 97.88 35 PHE B CA 1
ATOM 1580 C C . PHE B 1 35 ? -6.082 -19.031 -0.405 1 97.88 35 PHE B C 1
ATOM 1582 O O . PHE B 1 35 ? -5.793 -17.844 -0.224 1 97.88 35 PHE B O 1
ATOM 1589 N N . VAL B 1 36 ? -6.887 -19.641 0.374 1 97.56 36 VAL B N 1
ATOM 1590 C CA . VAL B 1 36 ? -7.504 -18.969 1.511 1 97.56 36 VAL B CA 1
ATOM 1591 C C . VAL B 1 36 ? -6.488 -18.828 2.643 1 97.56 36 VAL B C 1
ATOM 1593 O O . VAL B 1 36 ? -6.207 -17.719 3.105 1 97.56 36 VAL B O 1
ATOM 1596 N N . LYS B 1 37 ? -5.809 -19.891 2.967 1 95.38 37 LYS B N 1
ATOM 1597 C CA . LYS B 1 37 ? -4.879 -19.922 4.094 1 95.38 37 LYS B CA 1
ATOM 1598 C C . LYS B 1 37 ? -3.676 -19.016 3.834 1 95.38 37 LYS B C 1
ATOM 1600 O O . LYS B 1 37 ? -3.084 -18.469 4.77 1 95.38 37 LYS B O 1
ATOM 1605 N N . ASN B 1 38 ? -3.41 -18.812 2.611 1 96.81 38 ASN B N 1
ATOM 1606 C CA . ASN B 1 38 ? -2.176 -18.109 2.281 1 96.81 38 ASN B CA 1
ATOM 1607 C C . ASN B 1 38 ? -2.445 -16.656 1.903 1 96.81 38 ASN B C 1
ATOM 1609 O O . ASN B 1 38 ? -1.519 -15.906 1.583 1 96.81 38 ASN B O 1
ATOM 1613 N N . ALA B 1 39 ? -3.734 -16.234 1.934 1 97.56 39 ALA B N 1
ATOM 1614 C CA . ALA B 1 39 ? -4.098 -14.82 1.76 1 97.56 39 ALA B CA 1
ATOM 1615 C C . ALA B 1 39 ? -4.098 -14.086 3.098 1 97.56 39 ALA B C 1
ATOM 1617 O O . ALA B 1 39 ? -4.871 -14.43 3.998 1 97.56 39 ALA B O 1
ATOM 1618 N N . MET B 1 40 ? -3.23 -13.047 3.168 1 96.62 40 MET B N 1
ATOM 1619 C CA . MET B 1 40 ? -3.076 -12.32 4.43 1 96.62 40 MET B CA 1
ATOM 1620 C C . MET B 1 40 ? -3.004 -10.82 4.191 1 96.62 40 MET B C 1
ATOM 1622 O O . MET B 1 40 ? -2.529 -10.375 3.146 1 96.62 40 MET B O 1
ATOM 1626 N N . THR B 1 41 ? -3.537 -10.07 5.18 1 98.44 41 THR B N 1
ATOM 1627 C CA . THR B 1 41 ? -3.338 -8.625 5.168 1 98.44 41 THR B CA 1
ATOM 1628 C C . THR B 1 41 ? -2.793 -8.141 6.512 1 98.44 41 THR B C 1
ATOM 1630 O O . THR B 1 41 ? -2.908 -8.844 7.52 1 98.44 41 THR B O 1
ATOM 1633 N N . CYS B 1 42 ? -2.172 -7.039 6.512 1 97.94 42 CYS B N 1
ATOM 1634 C CA . CYS B 1 42 ? -1.598 -6.473 7.723 1 97.94 42 CYS B CA 1
ATOM 1635 C C . CYS B 1 42 ? -1.779 -4.957 7.758 1 97.94 42 CYS B C 1
ATOM 1637 O O . CYS B 1 42 ? -1.58 -4.285 6.746 1 97.94 42 CYS B O 1
ATOM 1639 N N . GLN B 1 43 ? -2.168 -4.434 8.898 1 98.44 43 GLN B N 1
ATOM 1640 C CA . GLN B 1 43 ? -2.332 -2.996 9.102 1 98.44 43 GLN B CA 1
ATOM 1641 C C . GLN B 1 43 ? -1.377 -2.475 10.164 1 98.44 43 GLN B C 1
ATOM 1643 O O . GLN B 1 43 ? -1.65 -1.456 10.805 1 98.44 43 GLN B O 1
ATOM 1648 N N . CYS B 1 44 ? -0.27 -3.158 10.406 1 97.69 44 CYS B N 1
ATOM 1649 C CA . CYS B 1 44 ? 0.67 -2.664 11.406 1 97.69 44 CYS B CA 1
ATOM 1650 C C . CYS B 1 44 ? 1.433 -1.452 10.883 1 97.69 44 CYS B C 1
ATOM 1652 O O . CYS B 1 44 ? 1.475 -1.212 9.68 1 97.69 44 CYS B O 1
ATOM 1654 N N . THR B 1 45 ? 2.021 -0.783 11.82 1 97.31 45 THR B N 1
ATOM 1655 C CA . THR B 1 45 ? 2.752 0.434 11.484 1 97.31 45 THR B CA 1
ATOM 1656 C C . THR B 1 45 ? 3.973 0.113 10.625 1 97.31 45 THR B C 1
ATOM 1658 O O . THR B 1 45 ? 4.328 0.88 9.734 1 97.31 45 THR B O 1
ATOM 1661 N N . GLN B 1 46 ? 4.59 -0.964 10.812 1 96.38 46 GLN B N 1
ATOM 1662 C CA . GLN B 1 46 ? 5.777 -1.296 10.031 1 96.38 46 GLN B CA 1
ATOM 1663 C C . GLN B 1 46 ? 5.43 -1.522 8.562 1 96.38 46 GLN B C 1
ATOM 1665 O O . GLN B 1 46 ? 6.105 -1.007 7.672 1 96.38 46 GLN B O 1
ATOM 1670 N N . CYS B 1 47 ?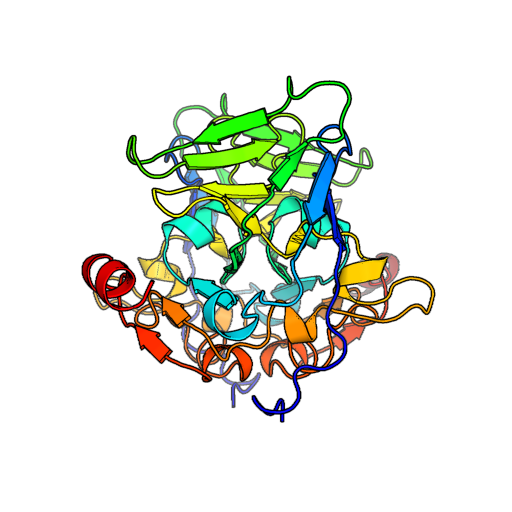 4.375 -2.283 8.273 1 97.38 47 CYS B N 1
ATOM 1671 C CA . CYS B 1 47 ? 3.984 -2.545 6.895 1 97.38 47 CYS B CA 1
ATOM 1672 C C . CYS B 1 47 ? 3.5 -1.271 6.215 1 97.38 47 CYS B C 1
ATOM 1674 O O . CYS B 1 47 ? 3.754 -1.063 5.023 1 97.38 47 CYS B O 1
ATOM 1676 N N . ARG B 1 48 ? 2.855 -0.44 7.043 1 98.62 48 ARG B N 1
ATOM 1677 C CA . ARG B 1 48 ? 2.43 0.842 6.488 1 98.62 48 ARG B CA 1
ATOM 1678 C C . ARG B 1 48 ? 3.633 1.7 6.109 1 98.62 48 ARG B C 1
ATOM 1680 O O . ARG B 1 48 ? 3.711 2.209 4.992 1 98.62 48 ARG B O 1
ATOM 1687 N N . ARG B 1 49 ? 4.594 1.754 6.941 1 98.38 49 ARG B N 1
ATOM 1688 C CA . ARG B 1 49 ? 5.766 2.576 6.656 1 98.38 49 ARG B CA 1
ATOM 1689 C C . ARG B 1 49 ? 6.562 2.01 5.484 1 98.38 49 ARG B C 1
ATOM 1691 O O . ARG B 1 49 ? 7.078 2.762 4.656 1 98.38 49 ARG B O 1
ATOM 1698 N N . GLN B 1 50 ? 6.641 0.731 5.418 1 97.88 50 GLN B N 1
ATOM 1699 C CA . GLN B 1 50 ? 7.414 0.122 4.34 1 97.88 50 GLN B CA 1
ATOM 1700 C C . GLN B 1 50 ? 6.754 0.364 2.986 1 97.88 50 GLN B C 1
ATOM 1702 O O . GLN B 1 50 ? 7.418 0.783 2.033 1 97.88 50 GLN B O 1
ATOM 1707 N N . SER B 1 51 ? 5.492 0.179 2.902 1 98.62 51 SER B N 1
ATOM 1708 C CA . SER B 1 51 ? 4.77 0.252 1.638 1 98.62 51 SER B CA 1
ATOM 1709 C C . SER B 1 51 ? 4.418 1.693 1.285 1 98.62 51 SER B C 1
ATOM 1711 O O . SER B 1 51 ? 4.25 2.027 0.11 1 98.62 51 SER B O 1
ATOM 1713 N N . GLY B 1 52 ? 4.219 2.471 2.289 1 98.88 52 GLY B N 1
ATOM 1714 C CA . GLY B 1 52 ? 3.584 3.766 2.094 1 98.88 52 GLY B CA 1
ATOM 1715 C C . GLY B 1 52 ? 2.074 3.68 1.983 1 98.88 52 GLY B C 1
ATOM 1716 O O . GLY B 1 52 ? 1.393 4.703 1.904 1 98.88 52 GLY B O 1
ATOM 1717 N N . ALA B 1 53 ? 1.512 2.523 2.008 1 98.94 53 ALA B N 1
ATOM 1718 C CA . ALA B 1 53 ? 0.08 2.32 1.807 1 98.94 53 ALA B CA 1
ATOM 1719 C C . ALA B 1 53 ? -0.642 2.146 3.141 1 98.94 53 ALA B C 1
ATOM 1721 O O . ALA B 1 53 ? -0.011 2.158 4.199 1 98.94 53 ALA B O 1
ATOM 1722 N N . LEU B 1 54 ? -1.951 2.047 3.107 1 98.88 54 LEU B N 1
ATOM 1723 C CA . LEU B 1 54 ? -2.771 2.025 4.312 1 98.88 54 LEU B CA 1
ATOM 1724 C C . LEU B 1 54 ? -2.814 0.626 4.918 1 98.88 54 LEU B C 1
ATOM 1726 O O . LEU B 1 54 ? -3.117 0.465 6.102 1 98.88 54 LEU B O 1
ATOM 1730 N N . PHE B 1 55 ? -2.646 -0.371 4.129 1 98.81 55 PHE B N 1
ATOM 1731 C CA . PHE B 1 55 ? -2.465 -1.771 4.492 1 98.81 55 PHE B CA 1
ATOM 1732 C C . PHE B 1 55 ? -1.772 -2.537 3.373 1 98.81 55 PHE B C 1
ATOM 1734 O O . PHE B 1 55 ? -1.647 -2.033 2.254 1 98.81 55 PHE B O 1
ATOM 1741 N N . THR B 1 56 ? -1.268 -3.658 3.734 1 98.62 56 THR B N 1
ATOM 1742 C CA . THR B 1 56 ? -0.596 -4.48 2.736 1 98.62 56 THR B CA 1
ATOM 1743 C C . THR B 1 56 ? -1.27 -5.848 2.619 1 98.62 56 THR B C 1
ATOM 1745 O O . THR B 1 56 ? -1.663 -6.438 3.627 1 98.62 56 THR B O 1
ATOM 1748 N N . ALA B 1 57 ? -1.431 -6.297 1.426 1 98.88 57 ALA B N 1
ATOM 1749 C CA . ALA B 1 57 ? -1.902 -7.645 1.123 1 98.88 57 ALA B CA 1
ATOM 1750 C C . ALA B 1 57 ? -0.754 -8.539 0.66 1 98.88 57 ALA B C 1
ATOM 1752 O O . ALA B 1 57 ? -0.02 -8.188 -0.266 1 98.88 57 ALA B O 1
ATOM 1753 N N . PHE B 1 58 ? -0.625 -9.68 1.352 1 98.19 58 PHE B N 1
ATOM 1754 C CA . PHE B 1 58 ? 0.394 -10.68 1.041 1 98.19 58 PHE B CA 1
ATOM 1755 C C . PHE B 1 58 ? -0.245 -11.977 0.564 1 98.19 58 PHE B C 1
ATOM 1757 O O . PHE B 1 58 ? -1.412 -12.242 0.857 1 98.19 58 PHE B O 1
ATOM 1764 N N . HIS B 1 59 ? 0.543 -12.672 -0.151 1 98.5 59 HIS B N 1
ATOM 1765 C CA . HIS B 1 59 ? 0.233 -14.07 -0.422 1 98.5 59 HIS B CA 1
ATOM 1766 C C . HIS B 1 59 ? 1.438 -14.969 -0.152 1 98.5 59 HIS B C 1
ATOM 1768 O O . HIS B 1 59 ? 2.5 -14.781 -0.749 1 98.5 59 HIS B O 1
ATOM 1774 N N . ARG B 1 60 ? 1.313 -15.898 0.792 1 97.38 60 ARG B N 1
ATOM 1775 C CA . ARG B 1 60 ? 2.393 -16.844 1.08 1 97.38 60 ARG B CA 1
ATOM 1776 C C . ARG B 1 60 ? 2.537 -17.859 -0.037 1 97.38 60 ARG B C 1
ATOM 1778 O O . ARG B 1 60 ? 1.545 -18.438 -0.5 1 97.38 60 ARG B O 1
ATOM 1785 N N . VAL B 1 61 ? 3.816 -18.078 -0.405 1 97.5 61 VAL B N 1
ATOM 1786 C CA . VAL B 1 61 ? 4.043 -18.938 -1.562 1 97.5 61 VAL B CA 1
ATOM 1787 C C . VAL B 1 61 ? 5.137 -19.953 -1.246 1 97.5 61 VAL B C 1
ATOM 1789 O O . VAL B 1 61 ? 6.062 -19.672 -0.487 1 97.5 61 VAL B O 1
ATOM 1792 N N . PRO B 1 62 ? 5.164 -21.203 -1.765 1 93.06 62 PRO B N 1
ATOM 1793 C CA . PRO B 1 62 ? 6.137 -22.266 -1.449 1 93.06 62 PRO B CA 1
ATOM 1794 C C . PRO B 1 62 ? 7.359 -22.219 -2.363 1 93.06 62 PRO B C 1
ATOM 1796 O O . PRO B 1 62 ? 8.414 -22.75 -2.004 1 93.06 62 PRO B O 1
ATOM 1799 N N . ASP B 1 63 ? 7.383 -21.719 -3.633 1 91.62 63 ASP B N 1
ATOM 1800 C CA . ASP B 1 63 ? 8.422 -21.891 -4.641 1 91.62 63 ASP B CA 1
ATOM 1801 C C . ASP B 1 63 ? 8.773 -20.562 -5.312 1 91.62 63 ASP B C 1
ATOM 1803 O O . ASP B 1 63 ? 8.688 -20.438 -6.535 1 91.62 63 ASP B O 1
ATOM 1807 N N . PHE B 1 64 ? 9.258 -19.75 -4.434 1 96.31 64 PHE B N 1
ATOM 1808 C CA . PHE B 1 64 ? 9.68 -18.438 -4.926 1 96.31 64 PHE B CA 1
ATOM 1809 C C . PHE B 1 64 ? 11.055 -18.531 -5.578 1 96.31 64 PHE B C 1
ATOM 1811 O O . PHE B 1 64 ? 11.992 -19.078 -4.996 1 96.31 64 PHE B O 1
ATOM 1818 N N . ARG B 1 65 ? 11.117 -17.984 -6.855 1 97.5 65 ARG B N 1
ATOM 1819 C CA . ARG B 1 65 ? 12.398 -17.984 -7.562 1 97.5 65 ARG B CA 1
ATOM 1820 C C . ARG B 1 65 ? 12.633 -16.672 -8.289 1 97.5 65 ARG B C 1
ATOM 1822 O O . ARG B 1 65 ? 11.742 -16.172 -8.977 1 97.5 65 ARG B O 1
ATOM 1829 N N . TRP B 1 66 ? 13.859 -16.188 -8.172 1 98.44 66 TRP B N 1
ATOM 1830 C CA . TRP B 1 66 ? 14.258 -15.047 -8.992 1 98.44 66 TRP B CA 1
ATOM 1831 C C . TRP B 1 66 ? 14.453 -15.461 -10.445 1 98.44 66 TRP B C 1
ATOM 1833 O O . TRP B 1 66 ? 15.016 -16.531 -10.727 1 98.44 66 TRP B O 1
ATOM 1843 N N . THR B 1 67 ? 13.961 -14.641 -11.352 1 98.5 67 THR B N 1
ATOM 1844 C CA . THR B 1 67 ? 14.164 -14.922 -12.766 1 98.5 67 THR B CA 1
ATOM 1845 C C . THR B 1 67 ? 15.062 -13.867 -13.406 1 98.5 67 THR B C 1
ATOM 1847 O O . THR B 1 67 ? 15.523 -14.039 -14.531 1 98.5 67 THR B O 1
ATOM 1850 N N . SER B 1 68 ? 15.289 -12.727 -12.711 1 98 68 SER B N 1
ATOM 1851 C CA . SER B 1 68 ? 16.266 -11.75 -13.18 1 98 68 SER B CA 1
ATOM 1852 C C . SER B 1 68 ? 17.672 -12.344 -13.219 1 98 68 SER B C 1
ATOM 1854 O O . SER B 1 68 ? 18 -13.227 -12.422 1 98 68 SER B O 1
ATOM 1856 N N . ASP B 1 69 ? 18.516 -11.82 -14.117 1 96.56 69 ASP B N 1
ATOM 1857 C CA . ASP B 1 69 ? 19.875 -12.336 -14.273 1 96.56 69 ASP B CA 1
ATOM 1858 C C . ASP B 1 69 ? 20.688 -12.172 -12.992 1 96.56 69 ASP B C 1
ATOM 1860 O O . ASP B 1 69 ? 21.562 -12.984 -12.695 1 96.56 69 ASP B O 1
ATOM 1864 N N . THR B 1 70 ? 20.453 -11.117 -12.336 1 97.5 70 THR B N 1
ATOM 1865 C CA . THR B 1 70 ? 21.125 -10.828 -11.078 1 97.5 70 THR B CA 1
ATOM 1866 C C . THR B 1 70 ? 20.141 -10.312 -10.039 1 97.5 70 THR B C 1
ATOM 1868 O O . THR B 1 70 ? 19.047 -9.875 -10.383 1 97.5 70 THR B O 1
ATOM 1871 N N . THR B 1 71 ? 20.516 -10.508 -8.797 1 98.31 71 THR B N 1
ATOM 1872 C CA . THR B 1 71 ? 19.75 -9.922 -7.699 1 98.31 71 THR B CA 1
ATOM 1873 C C . THR B 1 71 ? 20.562 -8.836 -6.992 1 98.31 71 THR B C 1
ATOM 1875 O O . THR B 1 71 ? 20.422 -8.648 -5.781 1 98.31 71 THR B O 1
ATOM 1878 N N . ALA B 1 72 ? 21.438 -8.172 -7.715 1 98.25 72 ALA B N 1
ATOM 1879 C CA . ALA B 1 72 ? 22.344 -7.172 -7.148 1 98.25 72 ALA B CA 1
ATOM 1880 C C . ALA B 1 72 ? 21.562 -5.996 -6.566 1 98.25 72 ALA B C 1
ATOM 1882 O O . ALA B 1 72 ? 22.031 -5.328 -5.641 1 98.25 72 ALA B O 1
ATOM 1883 N N . SER B 1 73 ? 20.375 -5.812 -7.062 1 98.5 73 SER B N 1
ATOM 1884 C CA . SER B 1 73 ? 19.562 -4.684 -6.621 1 98.5 73 SER B CA 1
ATOM 1885 C C . SER B 1 73 ? 18.719 -5.055 -5.406 1 98.5 73 SER B C 1
ATOM 1887 O O . SER B 1 73 ? 18.016 -4.211 -4.852 1 98.5 73 SER B O 1
ATOM 1889 N N . LEU B 1 74 ? 18.781 -6.297 -4.973 1 98.56 74 LEU B N 1
ATOM 1890 C CA . LEU B 1 74 ? 18 -6.742 -3.824 1 98.56 74 LEU B CA 1
ATOM 1891 C C . LEU B 1 74 ? 18.625 -6.266 -2.521 1 98.56 74 LEU B C 1
ATOM 1893 O O . LEU B 1 74 ? 19.844 -6.422 -2.322 1 98.56 74 LEU B O 1
ATOM 1897 N N . ALA B 1 75 ? 17.875 -5.633 -1.698 1 97.81 75 ALA B N 1
ATOM 1898 C CA . ALA B 1 75 ? 18.219 -5.324 -0.315 1 97.81 75 ALA B CA 1
ATOM 1899 C C . ALA B 1 75 ? 17.188 -5.883 0.655 1 97.81 75 ALA B C 1
ATOM 1901 O O . ALA B 1 75 ? 16.031 -6.121 0.275 1 97.81 75 ALA B O 1
ATOM 1902 N N . GLU B 1 76 ? 17.594 -6.191 1.851 1 96.44 76 GLU B N 1
ATOM 1903 C CA . GLU B 1 76 ? 16.688 -6.668 2.885 1 96.44 76 GLU B CA 1
ATOM 1904 C C . GLU B 1 76 ? 16.797 -5.828 4.152 1 96.44 76 GLU B C 1
ATOM 1906 O O . GLU B 1 76 ? 17.906 -5.43 4.543 1 96.44 76 GLU B O 1
ATOM 1911 N N . TYR B 1 77 ? 15.625 -5.496 4.664 1 96.5 77 TYR B N 1
ATOM 1912 C CA . TYR B 1 77 ? 15.508 -4.84 5.961 1 96.5 77 TYR B CA 1
ATOM 1913 C C . TYR B 1 77 ? 14.805 -5.742 6.965 1 96.5 77 TYR B C 1
ATOM 1915 O O . TYR B 1 77 ? 13.82 -6.406 6.625 1 96.5 77 TYR B O 1
ATOM 1923 N N . GLY B 1 78 ? 15.398 -5.816 8.117 1 88.62 78 GLY B N 1
ATOM 1924 C CA . GLY B 1 78 ? 14.766 -6.609 9.164 1 88.62 78 GLY B CA 1
ATOM 1925 C C . GLY B 1 78 ? 14.906 -6 10.539 1 88.62 78 GLY B C 1
ATOM 1926 O O . GLY B 1 78 ? 15.977 -5.484 10.891 1 88.62 78 GLY B O 1
ATOM 1927 N N . ALA B 1 79 ? 13.656 -5.812 11.203 1 67 79 ALA B N 1
ATOM 1928 C CA . ALA B 1 79 ? 13.734 -5.414 12.602 1 67 79 ALA B CA 1
ATOM 1929 C C . ALA B 1 79 ? 14.328 -6.531 13.461 1 67 79 ALA B C 1
ATOM 1931 O O . ALA B 1 79 ? 14.859 -6.277 14.539 1 67 79 ALA B O 1
ATOM 1932 N N . SER B 1 80 ? 14.133 -7.797 12.93 1 63.88 80 SER B N 1
ATOM 1933 C CA . SER B 1 80 ? 14.789 -8.953 13.539 1 63.88 80 SER B CA 1
ATOM 1934 C C . SER B 1 80 ? 15.43 -9.844 12.484 1 63.88 80 SER B C 1
ATOM 1936 O O . SER B 1 80 ? 15.164 -9.688 11.289 1 63.88 80 SER B O 1
ATOM 1938 N N . ALA B 1 81 ? 16.266 -10.734 12.977 1 67.38 81 ALA B N 1
ATOM 1939 C CA . ALA B 1 81 ? 16.938 -11.672 12.078 1 67.38 81 ALA B CA 1
ATOM 1940 C C . ALA B 1 81 ? 15.938 -12.609 11.414 1 67.38 81 ALA B C 1
ATOM 1942 O O . ALA B 1 81 ? 16.156 -13.07 10.289 1 67.38 81 ALA B O 1
ATOM 1943 N N . ALA B 1 82 ? 14.852 -12.836 12.055 1 69.25 82 ALA B N 1
ATOM 1944 C CA . ALA B 1 82 ? 13.922 -13.867 11.602 1 69.25 82 ALA B CA 1
ATOM 1945 C C . ALA B 1 82 ? 12.93 -13.297 10.594 1 69.25 82 ALA B C 1
ATOM 1947 O O . ALA B 1 82 ? 12.352 -14.047 9.797 1 69.25 82 ALA B O 1
ATOM 1948 N N . ALA B 1 83 ? 12.812 -12.086 10.523 1 82.81 83 ALA B N 1
ATOM 1949 C CA . ALA B 1 83 ? 11.844 -11.453 9.625 1 82.81 83 ALA B CA 1
ATOM 1950 C C . ALA B 1 83 ? 12.516 -10.445 8.711 1 82.81 83 ALA B C 1
ATOM 1952 O O . ALA B 1 83 ? 13.078 -9.453 9.18 1 82.81 83 ALA B O 1
ATOM 1953 N N . LYS B 1 84 ? 12.562 -10.812 7.418 1 93.94 84 LYS B N 1
ATOM 1954 C CA . LYS B 1 84 ? 13.227 -9.953 6.441 1 93.94 84 LYS B CA 1
ATOM 1955 C C . LYS B 1 84 ? 12.219 -9.383 5.445 1 93.94 84 LYS B C 1
ATOM 1957 O O . LYS B 1 84 ? 11.312 -10.086 4.996 1 93.94 84 LYS B O 1
ATOM 1962 N N . ARG B 1 85 ? 12.414 -8.172 5.184 1 97.19 85 ARG B N 1
ATOM 1963 C CA . ARG B 1 85 ? 11.672 -7.453 4.156 1 97.19 85 ARG B CA 1
ATOM 1964 C C . ARG B 1 85 ? 12.555 -7.164 2.945 1 97.19 85 ARG B C 1
ATOM 1966 O O . ARG B 1 85 ? 13.516 -6.398 3.041 1 97.19 85 ARG B O 1
ATOM 1973 N N . GLY B 1 86 ? 12.188 -7.77 1.867 1 97.94 86 GLY B N 1
ATOM 1974 C CA . GLY B 1 86 ? 12.992 -7.594 0.666 1 97.94 86 GLY B CA 1
ATOM 1975 C C . GLY B 1 86 ? 12.484 -6.484 -0.234 1 97.94 86 GLY B C 1
ATOM 1976 O O . GLY B 1 86 ? 11.289 -6.422 -0.538 1 97.94 86 GLY B O 1
ATOM 1977 N N . PHE B 1 87 ? 13.406 -5.582 -0.611 1 98.69 87 PHE B N 1
ATOM 1978 C CA . PHE B 1 87 ? 13.039 -4.465 -1.473 1 98.69 87 PHE B CA 1
ATOM 1979 C C . PHE B 1 87 ? 14.141 -4.164 -2.475 1 98.69 87 PHE B C 1
ATOM 1981 O O . PHE B 1 87 ? 15.273 -4.625 -2.311 1 98.69 87 PHE B O 1
ATOM 1988 N N . CYS B 1 88 ? 13.82 -3.484 -3.535 1 98.81 88 CYS B N 1
ATOM 1989 C CA . CYS B 1 88 ? 14.797 -3.074 -4.535 1 98.81 88 CYS B CA 1
ATOM 1990 C C . CYS B 1 88 ? 15.5 -1.788 -4.113 1 98.81 88 CYS B C 1
ATOM 1992 O O . CYS B 1 88 ? 14.852 -0.76 -3.91 1 98.81 88 CYS B O 1
ATOM 1994 N N . ARG B 1 89 ? 16.734 -1.766 -4.078 1 97.88 89 ARG B N 1
ATOM 1995 C CA . ARG B 1 89 ? 17.469 -0.591 -3.621 1 97.88 89 ARG B CA 1
ATOM 1996 C C . ARG B 1 89 ? 17.469 0.503 -4.684 1 97.88 89 ARG B C 1
ATOM 1998 O O . ARG B 1 89 ? 17.797 1.655 -4.398 1 97.88 89 ARG B O 1
ATOM 2005 N N . ASP B 1 90 ? 17.188 0.122 -5.926 1 97.75 90 ASP B N 1
ATOM 2006 C CA . ASP B 1 90 ? 17.281 1.085 -7.02 1 97.75 90 ASP B CA 1
ATOM 2007 C C . ASP B 1 90 ? 15.953 1.824 -7.215 1 97.75 90 ASP B C 1
ATOM 2009 O O . ASP B 1 90 ? 15.938 2.963 -7.688 1 97.75 90 ASP B O 1
ATOM 2013 N N . CYS B 1 91 ? 14.836 1.151 -6.828 1 97.94 91 CYS B N 1
ATOM 2014 C CA . CYS B 1 91 ? 13.57 1.824 -7.09 1 97.94 91 CYS B CA 1
ATOM 2015 C C . CYS B 1 91 ? 12.68 1.823 -5.848 1 97.94 91 CYS B C 1
ATOM 2017 O O . CYS B 1 91 ? 11.625 2.449 -5.836 1 97.94 91 CYS B O 1
ATOM 2019 N N . GLY B 1 92 ? 13.008 1.115 -4.867 1 98.31 92 GLY B N 1
ATOM 2020 C CA . GLY B 1 92 ? 12.312 1.18 -3.596 1 98.31 92 GLY B CA 1
ATOM 2021 C C . GLY B 1 92 ? 11.172 0.183 -3.488 1 98.31 92 GLY B C 1
ATOM 2022 O O . GLY B 1 92 ? 10.547 0.062 -2.436 1 98.31 92 GLY B O 1
ATOM 2023 N N . SER B 1 93 ? 10.938 -0.62 -4.539 1 98.81 93 SER B N 1
ATOM 2024 C CA . SER B 1 93 ? 9.812 -1.557 -4.539 1 98.81 93 SER B CA 1
ATOM 2025 C C . SER B 1 93 ? 9.938 -2.561 -3.398 1 98.81 93 SER B C 1
ATOM 2027 O O . SER B 1 93 ? 10.984 -3.191 -3.227 1 98.81 93 SER B O 1
ATOM 2029 N N . TRP B 1 94 ? 8.891 -2.684 -2.615 1 98.81 94 TRP B N 1
ATOM 2030 C CA . TRP B 1 94 ? 8.82 -3.734 -1.604 1 98.81 94 TRP B CA 1
ATOM 2031 C C . TRP B 1 94 ? 8.25 -5.02 -2.191 1 98.81 94 TRP B C 1
ATOM 2033 O O . TRP B 1 94 ? 7.09 -5.062 -2.604 1 98.81 94 TRP B O 1
ATOM 2043 N N . LEU B 1 95 ? 9.062 -6.109 -2.066 1 98.81 95 LEU B N 1
ATOM 2044 C CA . LEU B 1 95 ? 8.719 -7.281 -2.865 1 98.81 95 LEU B CA 1
ATOM 2045 C C . LEU B 1 95 ? 8.18 -8.398 -1.982 1 98.81 95 LEU B C 1
ATOM 2047 O O . LEU B 1 95 ? 7.305 -9.156 -2.4 1 98.81 95 LEU B O 1
ATOM 2051 N N . TYR B 1 96 ? 8.742 -8.539 -0.756 1 98.06 96 TYR B N 1
ATOM 2052 C CA . TYR B 1 96 ? 8.281 -9.664 0.052 1 98.06 96 TYR B CA 1
ATOM 2053 C C . TYR B 1 96 ? 8.609 -9.453 1.524 1 98.06 96 TYR B C 1
ATOM 2055 O O . TYR B 1 96 ? 9.438 -8.602 1.865 1 98.06 96 TYR B O 1
ATOM 2063 N N . TYR B 1 97 ? 7.863 -10.086 2.312 1 96.56 97 TYR B N 1
ATOM 2064 C CA . TYR B 1 97 ? 8.188 -10.406 3.697 1 96.56 97 TYR B CA 1
ATOM 2065 C C . TYR B 1 97 ? 8.562 -11.875 3.84 1 96.56 97 TYR B C 1
ATOM 2067 O O . TYR B 1 97 ? 7.859 -12.758 3.336 1 96.56 97 TYR B O 1
ATOM 2075 N N . ARG B 1 98 ? 9.703 -12.078 4.453 1 94.06 98 ARG B N 1
ATOM 2076 C CA . ARG B 1 98 ? 10.125 -13.461 4.656 1 94.06 98 ARG B CA 1
ATOM 2077 C C . ARG B 1 98 ? 10.367 -13.75 6.133 1 94.06 98 ARG B C 1
ATOM 2079 O O . ARG B 1 98 ? 11.156 -13.062 6.781 1 94.06 98 ARG B O 1
ATOM 2086 N N . GLY B 1 99 ? 9.633 -14.75 6.629 1 86.5 99 GLY B N 1
ATOM 2087 C CA . GLY B 1 99 ? 9.844 -15.273 7.965 1 86.5 99 GLY B CA 1
ATOM 2088 C C . GLY B 1 99 ? 10.203 -16.75 7.977 1 86.5 99 GLY B C 1
ATOM 2089 O O . GLY B 1 99 ? 10.836 -17.25 7.047 1 86.5 99 GLY B O 1
ATOM 2090 N N . GLN B 1 100 ? 9.938 -17.375 9.07 1 78.75 100 GLN B N 1
ATOM 2091 C CA . GLN B 1 100 ? 10.242 -18.797 9.234 1 78.75 100 GLN B CA 1
ATOM 2092 C C . GLN B 1 100 ? 9.406 -19.641 8.289 1 78.75 100 GLN B C 1
ATOM 2094 O O . GLN B 1 100 ? 9.836 -20.719 7.863 1 78.75 100 GLN B O 1
ATOM 2099 N N . ASP B 1 101 ? 8.258 -19.078 7.832 1 78.62 101 ASP B N 1
ATOM 2100 C CA . ASP B 1 101 ? 7.297 -19.828 7.039 1 78.62 101 ASP B CA 1
ATOM 2101 C C . ASP B 1 101 ? 7.523 -19.609 5.543 1 78.62 101 ASP B C 1
ATOM 2103 O O . ASP B 1 101 ? 6.762 -20.109 4.715 1 78.62 101 ASP B O 1
ATOM 2107 N N . GLY B 1 102 ? 8.508 -18.906 5.273 1 88.81 102 GLY B N 1
ATOM 2108 C CA . GLY B 1 102 ? 8.812 -18.703 3.865 1 88.81 102 GLY B CA 1
ATOM 2109 C C . GLY B 1 102 ? 8.477 -17.312 3.367 1 88.81 102 GLY B C 1
ATOM 2110 O O . GLY B 1 102 ? 8.539 -16.344 4.125 1 88.81 102 GLY B O 1
ATOM 2111 N N . TYR B 1 103 ? 8.219 -17.266 1.983 1 95.31 103 TYR B N 1
ATOM 2112 C CA . TYR B 1 103 ? 8 -15.969 1.336 1 95.31 103 TYR B CA 1
ATOM 2113 C C . TYR B 1 103 ? 6.523 -15.602 1.331 1 95.31 103 TYR B C 1
ATOM 2115 O O . TYR B 1 103 ? 5.676 -16.422 0.953 1 95.31 103 TYR B O 1
ATOM 2123 N N . SER B 1 104 ? 6.242 -14.477 1.782 1 97.25 104 SER B N 1
ATOM 2124 C CA . SER B 1 104 ? 4.984 -13.781 1.522 1 97.25 104 SER B CA 1
ATOM 2125 C C . SER B 1 104 ? 5.18 -12.633 0.54 1 97.25 104 SER B C 1
ATOM 2127 O O . SER B 1 104 ? 5.746 -11.602 0.894 1 97.25 104 SER B O 1
ATOM 2129 N N . ILE B 1 105 ? 4.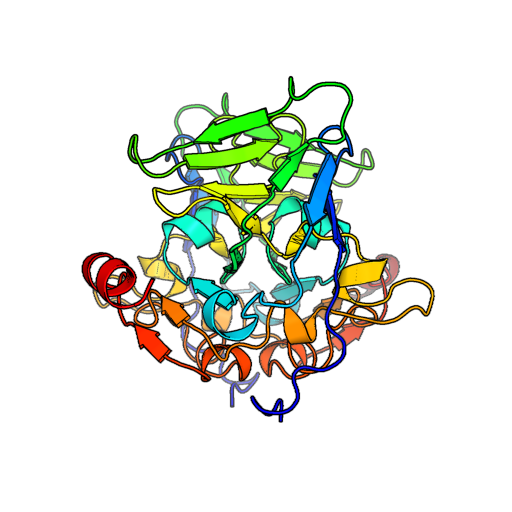695 -12.812 -0.655 1 98.56 105 ILE B N 1
ATOM 2130 C CA . ILE B 1 105 ? 4.93 -11.805 -1.683 1 98.56 105 ILE B CA 1
ATOM 2131 C C . ILE B 1 105 ? 3.955 -10.641 -1.501 1 98.56 105 ILE B C 1
ATOM 2133 O O . ILE B 1 105 ? 2.795 -10.852 -1.137 1 98.56 105 ILE B O 1
ATOM 2137 N N . CYS B 1 106 ? 4.473 -9.461 -1.756 1 98.88 106 CYS B N 1
ATOM 2138 C CA . CYS B 1 106 ? 3.613 -8.289 -1.839 1 98.88 106 CYS B CA 1
ATOM 2139 C C . CYS B 1 106 ? 2.807 -8.289 -3.133 1 98.88 106 CYS B C 1
ATOM 2141 O O . CYS B 1 106 ? 3.375 -8.211 -4.223 1 98.88 106 CYS B O 1
ATOM 2143 N N . LEU B 1 107 ? 1.527 -8.234 -3.047 1 98.94 107 LEU B N 1
ATOM 2144 C CA . LEU B 1 107 ? 0.696 -8.539 -4.207 1 98.94 107 LEU B CA 1
ATOM 2145 C C . LEU B 1 107 ? 0.739 -7.402 -5.219 1 98.94 107 LEU B C 1
ATOM 2147 O O . LEU B 1 107 ? 0.448 -7.609 -6.402 1 98.94 107 LEU B O 1
ATOM 2151 N N . GLY B 1 108 ? 1.124 -6.246 -4.766 1 98.94 108 GLY B N 1
ATOM 2152 C CA . GLY B 1 108 ? 1.269 -5.145 -5.703 1 98.94 108 GLY B CA 1
ATOM 2153 C C . GLY B 1 108 ? 2.361 -5.375 -6.727 1 98.94 108 GLY B C 1
ATOM 2154 O O . GLY B 1 108 ? 2.406 -4.699 -7.758 1 98.94 108 GLY B O 1
ATOM 2155 N N . THR B 1 109 ? 3.242 -6.324 -6.465 1 98.94 109 THR B N 1
ATOM 2156 C CA . THR B 1 109 ? 4.383 -6.527 -7.352 1 98.94 109 THR B CA 1
ATOM 2157 C C . THR B 1 109 ? 4.059 -7.574 -8.414 1 98.94 109 THR B C 1
ATOM 2159 O O . THR B 1 109 ? 4.855 -7.805 -9.328 1 98.94 109 THR B O 1
ATOM 2162 N N . VAL B 1 110 ? 2.883 -8.242 -8.297 1 98.94 110 VAL B N 1
ATOM 2163 C CA . VAL B 1 110 ? 2.467 -9.242 -9.273 1 98.94 110 VAL B CA 1
ATOM 2164 C C . VAL B 1 110 ? 2.172 -8.57 -10.617 1 98.94 110 VAL B C 1
ATOM 2166 O O . VAL B 1 110 ? 1.579 -7.492 -10.656 1 98.94 110 VAL B O 1
ATOM 2169 N N . ASP B 1 111 ? 2.572 -9.227 -11.672 1 98.88 111 ASP B N 1
ATOM 2170 C CA . ASP B 1 111 ? 2.357 -8.648 -12.992 1 98.88 111 ASP B CA 1
ATOM 2171 C C . ASP B 1 111 ? 0.88 -8.336 -13.227 1 98.88 111 ASP B C 1
ATOM 2173 O O . ASP B 1 111 ? 0.01 -9.125 -12.859 1 98.88 111 ASP B O 1
ATOM 2177 N N . PRO B 1 112 ? 0.601 -7.199 -13.914 1 98.75 112 PRO B N 1
ATOM 2178 C CA . PRO B 1 112 ? -0.782 -6.742 -14.07 1 98.75 112 PRO B CA 1
ATOM 2179 C C . PRO B 1 112 ? -1.634 -7.711 -14.891 1 98.75 112 PRO B C 1
ATOM 2181 O O . PRO B 1 112 ? -2.844 -7.809 -14.672 1 98.75 112 PRO B O 1
ATOM 2184 N N . GLU B 1 113 ? -1.038 -8.469 -15.82 1 98.25 113 GLU B N 1
ATOM 2185 C CA . GLU B 1 113 ? -1.776 -9.469 -16.578 1 98.25 113 GLU B CA 1
ATOM 2186 C C . GLU B 1 113 ? -2.346 -10.555 -15.672 1 98.25 113 GLU B C 1
ATOM 2188 O O . GLU B 1 113 ? -3.408 -11.109 -15.945 1 98.25 113 GLU B O 1
ATOM 2193 N N . ILE B 1 114 ? -1.681 -10.781 -14.609 1 98.62 114 ILE B N 1
ATOM 2194 C CA . ILE B 1 114 ? -2.111 -11.789 -13.648 1 98.62 114 ILE B CA 1
ATOM 2195 C C . ILE B 1 114 ? -3.027 -11.148 -12.609 1 98.62 114 ILE B C 1
ATOM 2197 O O . ILE B 1 114 ? -4.102 -11.68 -12.305 1 98.62 114 ILE B O 1
ATOM 2201 N N . LEU B 1 115 ? -2.656 -10.039 -12.078 1 98.75 115 LEU B N 1
ATOM 2202 C CA . LEU B 1 115 ? -3.324 -9.422 -10.945 1 98.75 115 LEU B CA 1
ATOM 2203 C C . LEU B 1 115 ? -4.727 -8.953 -11.328 1 98.75 115 LEU B C 1
ATOM 2205 O O . LEU B 1 115 ? -5.691 -9.227 -10.609 1 98.75 115 LEU B O 1
ATOM 2209 N N . PHE B 1 116 ? -4.824 -8.273 -12.508 1 98.31 116 PHE B N 1
ATOM 2210 C CA . PHE B 1 116 ? -6.145 -7.742 -12.836 1 98.31 116 PHE B CA 1
ATOM 2211 C C . PHE B 1 116 ? -6.457 -7.957 -14.312 1 98.31 116 PHE B C 1
ATOM 2213 O O . PHE B 1 116 ? -7.43 -7.402 -14.828 1 98.31 116 PHE B O 1
ATOM 2220 N N . GLY B 1 117 ? -5.73 -8.805 -14.945 1 97.88 117 GLY B N 1
ATOM 2221 C CA . GLY B 1 117 ? -6.035 -9.195 -16.312 1 97.88 117 GLY B CA 1
ATOM 2222 C C . GLY B 1 117 ? -5.805 -8.078 -17.312 1 97.88 117 GLY B C 1
ATOM 2223 O O . GLY B 1 117 ? -6.609 -7.879 -18.234 1 97.88 117 GLY B O 1
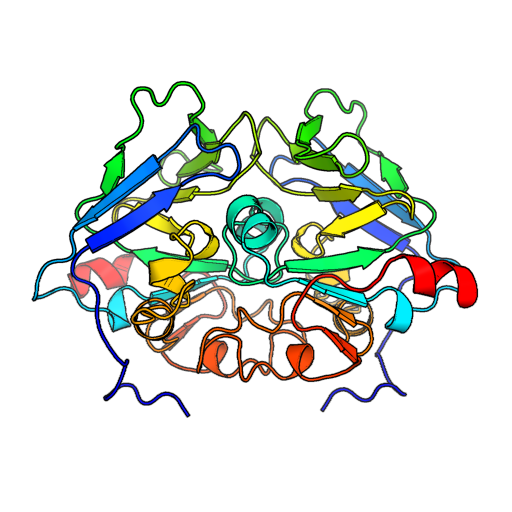ATOM 2224 N N . GLU B 1 118 ? -4.652 -7.398 -17.031 1 95.5 118 GLU B N 1
ATOM 2225 C CA . GLU B 1 118 ? -4.316 -6.371 -18.016 1 95.5 118 GLU B CA 1
ATOM 2226 C C . GLU B 1 118 ? -4.25 -6.957 -19.422 1 95.5 118 GLU B C 1
ATOM 2228 O O . GLU B 1 118 ? -3.793 -8.086 -19.609 1 95.5 118 GLU B O 1
ATOM 2233 N N . ASN B 1 119 ? -4.719 -6.281 -20.453 1 91.88 119 ASN B N 1
ATOM 2234 C CA . ASN B 1 119 ? -4.703 -6.676 -21.859 1 91.88 119 ASN B CA 1
ATOM 2235 C C . ASN B 1 119 ? -5.773 -7.723 -22.156 1 91.88 119 ASN B C 1
ATOM 2237 O O . ASN B 1 119 ? -5.684 -8.438 -23.156 1 91.88 119 ASN B O 1
ATOM 2241 N N . GLY B 1 120 ? -6.688 -8.047 -21.281 1 90.12 120 GLY B N 1
ATOM 2242 C CA . GLY B 1 120 ? -7.875 -8.828 -21.578 1 90.12 120 GLY B CA 1
ATOM 2243 C C . GLY B 1 120 ? -7.746 -10.289 -21.188 1 90.12 120 GLY B C 1
ATOM 2244 O O . GLY B 1 120 ? -8.562 -11.117 -21.578 1 90.12 120 GLY B O 1
ATOM 2245 N N . GLY B 1 121 ? -6.801 -10.711 -20.469 1 91.56 121 GLY B N 1
ATOM 2246 C CA . GLY B 1 121 ? -6.672 -12.078 -19.984 1 91.56 121 GLY B CA 1
ATOM 2247 C C . GLY B 1 121 ? -7.406 -12.328 -18.688 1 91.56 121 GLY B C 1
ATOM 2248 O O . GLY B 1 121 ? -8.141 -11.453 -18.203 1 91.56 121 GLY B O 1
ATOM 2249 N N . GLU B 1 122 ? -7.289 -13.523 -18.203 1 95.88 122 GLU B N 1
ATOM 2250 C CA . GLU B 1 122 ? -7.898 -13.898 -16.922 1 95.88 122 GLU B CA 1
ATOM 2251 C C . GLU B 1 122 ? -7.223 -13.18 -15.758 1 95.88 122 GLU B C 1
ATOM 2253 O O . GLU B 1 122 ? -5.996 -13.086 -15.711 1 95.88 122 GLU B O 1
ATOM 2258 N N . ALA B 1 123 ? -8.094 -12.641 -14.875 1 97.69 123 ALA B N 1
ATOM 2259 C CA . ALA B 1 123 ? -7.586 -11.977 -13.68 1 97.69 123 ALA B CA 1
ATOM 2260 C C . ALA B 1 123 ? -7.578 -12.93 -12.484 1 97.69 123 ALA B C 1
ATOM 2262 O O . ALA B 1 123 ? -8.562 -13.625 -12.234 1 97.69 123 ALA B O 1
ATOM 2263 N N . TYR B 1 124 ? -6.508 -12.859 -11.719 1 98.5 124 TYR B N 1
ATOM 2264 C CA . TYR B 1 124 ? -6.363 -13.812 -10.617 1 98.5 124 TYR B CA 1
ATOM 2265 C C . TYR B 1 124 ? -6.312 -13.094 -9.273 1 98.5 124 TYR B C 1
ATOM 2267 O O . TYR B 1 124 ? -6.137 -13.727 -8.234 1 98.5 124 TYR B O 1
ATOM 2275 N N . GLY B 1 125 ? -6.461 -11.781 -9.289 1 98.44 125 GLY B N 1
ATOM 2276 C CA . GLY B 1 125 ? -6.359 -10.977 -8.078 1 98.44 125 GLY B CA 1
ATOM 2277 C C . GLY B 1 125 ? -7.328 -11.406 -6.992 1 98.44 125 GLY B C 1
ATOM 2278 O O . GLY B 1 125 ? -6.992 -11.375 -5.809 1 98.44 125 GLY B O 1
ATOM 2279 N N . ARG B 1 126 ? -8.469 -11.805 -7.352 1 97.75 126 ARG B N 1
ATOM 2280 C CA . ARG B 1 126 ? -9.477 -12.203 -6.371 1 97.75 126 ARG B CA 1
ATOM 2281 C C . ARG B 1 126 ? -9.031 -13.445 -5.609 1 97.75 126 ARG B C 1
ATOM 2283 O O . ARG B 1 126 ? -9.234 -13.547 -4.398 1 97.75 126 ARG B O 1
ATOM 2290 N N . ALA B 1 127 ? -8.469 -14.383 -6.281 1 98.06 127 ALA B N 1
ATOM 2291 C CA . ALA B 1 127 ? -7.984 -15.586 -5.617 1 98.06 127 ALA B CA 1
ATOM 2292 C C . ALA B 1 127 ? -6.809 -15.273 -4.699 1 98.06 127 ALA B C 1
ATOM 2294 O O . ALA B 1 127 ? -6.691 -15.836 -3.611 1 98.06 127 ALA B O 1
ATOM 2295 N N . LEU B 1 128 ? -5.977 -14.391 -5.125 1 98.56 128 LEU B N 1
ATOM 2296 C CA . LEU B 1 128 ? -4.746 -14.07 -4.414 1 98.56 128 LEU B CA 1
ATOM 2297 C C . LEU B 1 128 ? -5.035 -13.203 -3.188 1 98.56 128 LEU B C 1
ATOM 2299 O O . LEU B 1 128 ? -4.379 -13.352 -2.152 1 98.56 128 LEU B O 1
ATOM 2303 N N . ALA B 1 129 ? -5.961 -12.344 -3.295 1 98.44 129 ALA B N 1
ATOM 2304 C CA . ALA B 1 129 ? -6.332 -11.398 -2.246 1 98.44 129 ALA B CA 1
ATOM 2305 C C . ALA B 1 129 ? -7.797 -11.555 -1.855 1 98.44 129 ALA B C 1
ATOM 2307 O O . ALA B 1 129 ? -8.539 -10.578 -1.787 1 98.44 129 ALA B O 1
ATOM 2308 N N . ASN B 1 130 ? -8.219 -12.711 -1.54 1 97.88 130 ASN B N 1
ATOM 2309 C CA . ASN B 1 130 ? -9.633 -13.016 -1.352 1 97.88 130 ASN B CA 1
ATOM 2310 C C . ASN B 1 130 ? -10.141 -12.516 -0.003 1 97.88 130 ASN B C 1
ATOM 2312 O O . ASN B 1 130 ? -11.336 -12.281 0.168 1 97.88 130 ASN B O 1
ATOM 2316 N N . GLY B 1 131 ? -9.273 -12.352 0.949 1 97.44 131 GLY B N 1
ATOM 2317 C CA . GLY B 1 131 ? -9.648 -11.805 2.242 1 97.44 131 GLY B CA 1
ATOM 2318 C C . GLY B 1 131 ? -10.211 -12.844 3.193 1 97.44 131 GLY B C 1
ATOM 2319 O O . GLY B 1 131 ? -10.617 -12.516 4.309 1 97.44 131 GLY B O 1
ATOM 2320 N N . PHE B 1 132 ? -10.141 -14.102 2.855 1 97.88 132 PHE B N 1
ATOM 2321 C CA . PHE B 1 132 ? -10.766 -15.125 3.686 1 97.88 132 PHE B CA 1
ATOM 2322 C C . PHE B 1 132 ? -9.734 -15.789 4.594 1 97.88 132 PHE B C 1
ATOM 2324 O O . PHE B 1 132 ? -10.094 -16.609 5.449 1 97.88 132 PHE B O 1
ATOM 2331 N N . GLY B 1 133 ? -8.477 -15.453 4.453 1 96.38 133 GLY B N 1
ATOM 2332 C CA . GLY B 1 133 ? -7.438 -15.938 5.352 1 96.38 133 GLY B CA 1
ATOM 2333 C C . GLY B 1 133 ? -7.367 -15.164 6.652 1 96.38 133 GLY B C 1
ATOM 2334 O O . GLY B 1 133 ? -8.328 -15.148 7.426 1 96.38 133 GLY B O 1
ATOM 2335 N N . PHE B 1 134 ? -6.203 -14.438 6.773 1 96.06 134 PHE B N 1
ATOM 2336 C CA . PHE B 1 134 ? -6 -13.766 8.055 1 96.06 134 PHE B CA 1
ATOM 2337 C C . PHE B 1 134 ? -5.715 -12.281 7.844 1 96.06 134 PHE B C 1
ATOM 2339 O O . PHE B 1 134 ? -5.055 -11.906 6.875 1 96.06 134 PHE B O 1
ATOM 2346 N N . HIS B 1 135 ? -6.227 -11.516 8.82 1 98 135 HIS B N 1
ATOM 2347 C CA . HIS B 1 135 ? -5.934 -10.086 8.914 1 98 135 HIS B CA 1
ATOM 2348 C C . HIS B 1 135 ? -5.262 -9.75 10.242 1 98 135 HIS B C 1
ATOM 2350 O O . HIS B 1 135 ? -5.793 -10.07 11.312 1 98 135 HIS B O 1
ATOM 2356 N N . GLU B 1 136 ? -4.141 -9.133 10.117 1 97.25 136 GLU B N 1
ATOM 2357 C CA . GLU B 1 136 ? -3.391 -8.805 11.32 1 97.25 136 GLU B CA 1
ATOM 2358 C C . GLU B 1 136 ? -3.443 -7.309 11.617 1 97.25 136 GLU B C 1
ATOM 2360 O O . GLU B 1 136 ? -3.621 -6.496 10.703 1 97.25 136 GLU B O 1
ATOM 2365 N N . TRP B 1 137 ? -3.354 -6.961 12.992 1 97.81 137 TRP B N 1
ATOM 2366 C CA . TRP B 1 137 ? -3.301 -5.594 13.5 1 97.81 137 TRP B CA 1
ATOM 2367 C C . TRP B 1 137 ? -4.57 -4.828 13.148 1 97.81 137 TRP B C 1
ATOM 2369 O O . TRP B 1 137 ? -4.508 -3.674 12.719 1 97.81 137 TRP B O 1
ATOM 2379 N N . CYS B 1 138 ? -5.602 -5.539 13.289 1 98 138 CYS B N 1
ATOM 2380 C CA . CYS B 1 138 ? -6.902 -4.941 13.023 1 98 138 CYS B CA 1
ATOM 2381 C C . CYS B 1 138 ? -7.199 -3.816 14.008 1 98 138 CYS B C 1
ATOM 2383 O O . CYS B 1 138 ? -8.031 -2.947 13.734 1 98 138 CYS B O 1
ATOM 2385 N N . GLU B 1 139 ? -6.492 -3.787 15.117 1 97.38 139 GLU B N 1
ATOM 2386 C CA . GLU B 1 139 ? -6.668 -2.713 16.094 1 97.38 139 GLU B CA 1
ATOM 2387 C C . GLU B 1 139 ? -6.246 -1.366 15.508 1 97.38 139 GLU B C 1
ATOM 2389 O O . GLU B 1 139 ? -6.629 -0.315 16.031 1 97.38 139 GLU B O 1
ATOM 2394 N N . ASN B 1 140 ? -5.535 -1.377 14.43 1 98.38 140 ASN B N 1
ATOM 2395 C CA . ASN B 1 140 ? -5.023 -0.151 13.828 1 98.38 140 ASN B CA 1
ATOM 2396 C C . ASN B 1 140 ? -5.941 0.35 12.719 1 98.38 140 ASN B C 1
ATOM 2398 O O . ASN B 1 140 ? -5.582 1.268 11.977 1 98.38 140 ASN B O 1
ATOM 2402 N N . GLU B 1 141 ? -7.062 -0.189 12.562 1 98.31 141 GLU B N 1
ATOM 2403 C CA . GLU B 1 141 ? -7.988 0.236 11.516 1 98.31 141 GLU B CA 1
ATOM 2404 C C . GLU B 1 141 ? -8.273 1.732 11.602 1 98.31 141 GLU B C 1
ATOM 2406 O O . GLU B 1 141 ? -8.32 2.297 12.695 1 98.31 141 GLU B O 1
ATOM 2411 N N . ILE B 1 142 ? -8.375 2.291 10.461 1 98.31 142 ILE B N 1
ATOM 2412 C CA . ILE B 1 142 ? -8.742 3.699 10.367 1 98.31 142 ILE B CA 1
ATOM 2413 C C . ILE B 1 142 ? -10.242 3.824 10.094 1 98.31 142 ILE B C 1
ATOM 2415 O O . ILE B 1 142 ? -10.719 3.4 9.039 1 98.31 142 ILE B O 1
ATOM 2419 N N . GLU B 1 143 ? -10.906 4.441 10.984 1 95.75 143 GLU B N 1
ATOM 2420 C CA . GLU B 1 143 ? -12.359 4.535 10.898 1 95.75 143 GLU B CA 1
ATOM 2421 C C . GLU B 1 143 ? -12.797 5.227 9.609 1 95.75 143 GLU B C 1
ATOM 2423 O O . GLU B 1 143 ? -12.328 6.324 9.297 1 95.75 143 GLU B O 1
ATOM 2428 N N . GLY B 1 144 ? -13.648 4.566 8.836 1 95.38 144 GLY B N 1
ATOM 2429 C CA . GLY B 1 144 ? -14.195 5.137 7.613 1 95.38 144 GLY B CA 1
ATOM 2430 C C . GLY B 1 144 ? -13.234 5.066 6.441 1 95.38 144 GLY B C 1
ATOM 2431 O O . GLY B 1 144 ? -13.523 5.582 5.359 1 95.38 144 GLY B O 1
ATOM 2432 N N . VAL B 1 145 ? -12.109 4.5 6.688 1 98 145 VAL B N 1
ATOM 2433 C CA . VAL B 1 145 ? -11.094 4.41 5.645 1 98 145 VAL B CA 1
ATOM 2434 C C . VAL B 1 145 ? -10.734 2.945 5.391 1 98 145 VAL B C 1
ATOM 2436 O O . VAL B 1 145 ? -11.102 2.383 4.355 1 98 145 VAL B O 1
ATOM 2439 N N . THR B 1 146 ? -10.141 2.271 6.438 1 98.56 146 THR B N 1
ATOM 2440 C CA . THR B 1 146 ? -9.836 0.854 6.277 1 98.56 146 THR B CA 1
ATOM 2441 C C . THR B 1 146 ? -10.812 -0.002 7.078 1 98.56 146 THR B C 1
ATOM 2443 O O . THR B 1 146 ? -10.898 -1.215 6.871 1 98.56 146 THR B O 1
ATOM 2446 N N . SER B 1 147 ? -11.625 0.589 7.926 1 97.88 147 SER B N 1
ATOM 2447 C CA . SER B 1 147 ? -12.492 -0.138 8.844 1 97.88 147 SER B CA 1
ATOM 2448 C C . SER B 1 147 ? -13.68 -0.751 8.117 1 97.88 147 SER B C 1
ATOM 2450 O O . SER B 1 147 ? -14.352 -1.643 8.648 1 97.88 147 SER B O 1
ATOM 2452 N N . ASP B 1 148 ? -13.977 -0.311 6.922 1 97.31 148 ASP B N 1
ATOM 2453 C CA . ASP B 1 148 ? -15.18 -0.797 6.25 1 97.31 148 ASP B CA 1
ATOM 2454 C C . ASP B 1 148 ? -14.836 -1.419 4.898 1 97.31 148 ASP B C 1
ATOM 2456 O O . ASP B 1 148 ? -15.703 -1.533 4.027 1 97.31 148 ASP B O 1
ATOM 2460 N N . ILE B 1 149 ? -13.609 -1.75 4.691 1 98.19 149 ILE B N 1
ATOM 2461 C CA . ILE B 1 149 ? -13.211 -2.457 3.479 1 98.19 149 ILE B CA 1
ATOM 2462 C C . ILE B 1 149 ? -13.711 -3.898 3.533 1 98.19 149 ILE B C 1
ATOM 2464 O O . ILE B 1 149 ? -13.328 -4.664 4.422 1 98.19 149 ILE B O 1
ATOM 2468 N N . PRO B 1 150 ? -14.461 -4.305 2.566 1 97.25 150 PRO B N 1
ATOM 2469 C CA . PRO B 1 150 ? -15.078 -5.633 2.633 1 97.25 150 PRO B CA 1
ATOM 2470 C C . PRO B 1 150 ? -14.047 -6.754 2.709 1 97.25 150 PRO B C 1
ATOM 2472 O O . PRO B 1 150 ? -14.172 -7.66 3.535 1 97.25 150 PRO B O 1
ATOM 2475 N N . MET B 1 151 ? -13.039 -6.684 1.979 1 96.69 151 MET B N 1
ATOM 2476 C CA . MET B 1 151 ? -12.039 -7.742 1.968 1 96.69 151 MET B CA 1
ATOM 2477 C C . MET B 1 151 ? -11.391 -7.891 3.34 1 96.69 151 MET B C 1
ATOM 2479 O O . MET B 1 151 ? -11.031 -9 3.748 1 96.69 151 MET B O 1
ATOM 2483 N N . LEU B 1 152 ? -11.25 -6.805 4.09 1 98.12 152 LEU B N 1
ATOM 2484 C CA . LEU B 1 152 ? -10.602 -6.812 5.395 1 98.12 152 LEU B CA 1
ATOM 2485 C C . LEU B 1 152 ? -11.555 -7.297 6.477 1 98.12 152 LEU B C 1
ATOM 2487 O O . LEU B 1 152 ? -11.156 -7.512 7.621 1 98.12 152 LEU B O 1
ATOM 2491 N N . LYS B 1 153 ? -12.766 -7.484 6.137 1 96.62 153 LYS B N 1
ATOM 2492 C CA . LYS B 1 153 ? -13.781 -7.836 7.129 1 96.62 153 LYS B CA 1
ATOM 2493 C C . LYS B 1 153 ? -14.18 -9.305 7.012 1 96.62 153 LYS B C 1
ATOM 2495 O O . LYS B 1 153 ? -15 -9.797 7.789 1 96.62 153 LYS B O 1
ATOM 2500 N N . ARG B 1 154 ? -13.461 -9.969 6.141 1 93.88 154 ARG B N 1
ATOM 2501 C CA . ARG B 1 154 ? -13.648 -11.398 5.949 1 93.88 154 ARG B CA 1
ATOM 2502 C C . ARG B 1 154 ? -12.648 -12.203 6.777 1 93.88 154 ARG B C 1
ATOM 2504 O O . ARG B 1 154 ? -11.719 -11.633 7.355 1 93.88 154 ARG B O 1
ATOM 2511 N N . GLY B 1 155 ? -12.805 -13.398 6.777 1 95.31 155 GLY B N 1
ATOM 2512 C CA . GLY B 1 155 ? -11.781 -14.273 7.316 1 95.31 155 GLY B CA 1
ATOM 2513 C C . GLY B 1 155 ? -11.555 -14.078 8.805 1 95.31 155 GLY B C 1
ATOM 2514 O O . GLY B 1 155 ? -12.453 -13.648 9.523 1 95.31 155 GLY B O 1
ATOM 2515 N N . GLU B 1 156 ? -10.336 -14.531 9.234 1 96.12 156 GLU B N 1
ATOM 2516 C CA . GLU B 1 156 ? -9.961 -14.406 10.641 1 96.12 156 GLU B CA 1
ATOM 2517 C C . GLU B 1 156 ? -9.25 -13.086 10.906 1 96.12 156 GLU B C 1
ATOM 2519 O O . GLU B 1 156 ? -8.273 -12.75 10.234 1 96.12 156 GLU B O 1
ATOM 2524 N N . ARG B 1 157 ? -9.688 -12.391 11.906 1 97.12 157 ARG B N 1
ATOM 2525 C CA . ARG B 1 157 ? -9.156 -11.07 12.227 1 97.12 157 ARG B CA 1
ATOM 2526 C C . ARG B 1 157 ? -8.453 -11.07 13.578 1 97.12 157 ARG B C 1
ATOM 2528 O O . ARG B 1 157 ? -9.031 -11.492 14.586 1 97.12 157 ARG B O 1
ATOM 2535 N N . PHE B 1 158 ? -7.227 -10.562 13.562 1 97.31 158 PHE B N 1
ATOM 2536 C CA . PHE B 1 158 ? -6.43 -10.461 14.781 1 97.31 158 PHE B CA 1
ATOM 2537 C C . PHE B 1 158 ? -6.133 -9.008 15.117 1 97.31 158 PHE B C 1
ATOM 2539 O O . PHE B 1 158 ? -5.715 -8.234 14.25 1 97.31 158 PHE B O 1
ATOM 2546 N N . GLN B 1 159 ? -6.285 -8.625 16.375 1 96.12 159 GLN B N 1
ATOM 2547 C CA . GLN B 1 159 ? -6.059 -7.238 16.781 1 96.12 159 GLN B CA 1
ATOM 2548 C C . GLN B 1 159 ? -4.566 -6.906 16.797 1 96.12 159 GLN B C 1
ATOM 2550 O O . GLN B 1 159 ? -4.184 -5.75 16.594 1 96.12 159 GLN B O 1
ATOM 2555 N N . GLY B 1 160 ? -3.715 -7.863 16.969 1 93.06 160 GLY B N 1
ATOM 2556 C CA . GLY B 1 160 ? -2.264 -7.82 16.891 1 93.06 160 GLY B CA 1
ATOM 2557 C C . GLY B 1 160 ? -1.69 -8.859 15.938 1 93.06 160 GLY B C 1
ATOM 2558 O O . GLY B 1 160 ? -2.262 -9.117 14.875 1 93.06 160 GLY B O 1
ATOM 2559 N N . MET B 1 161 ? -0.485 -9.328 16.359 1 83.38 161 MET B N 1
ATOM 2560 C CA . MET B 1 161 ? 0.149 -10.352 15.539 1 83.38 161 MET B CA 1
ATOM 2561 C C . MET B 1 161 ? -0.514 -11.711 15.75 1 83.38 161 MET B C 1
ATOM 2563 O O . MET B 1 161 ? -0.884 -12.055 16.875 1 83.38 161 MET B O 1
ATOM 2567 N N . PHE B 1 162 ? -0.795 -12.367 14.625 1 75.12 162 PHE B N 1
ATOM 2568 C CA . PHE B 1 162 ? -1.306 -13.727 14.781 1 75.12 162 PHE B CA 1
ATOM 2569 C C . PHE B 1 162 ? -0.271 -14.617 15.461 1 75.12 162 PHE B C 1
ATOM 2571 O O . PHE B 1 162 ? 0.927 -14.5 15.188 1 75.12 162 PHE B O 1
ATOM 2578 N N . PRO B 1 163 ? -0.7 -15.391 16.531 1 63.69 163 PRO B N 1
ATOM 2579 C CA . PRO B 1 163 ? 0.22 -16.266 17.25 1 63.69 163 PRO B CA 1
ATOM 2580 C C . PRO B 1 163 ? 0.876 -17.312 16.359 1 63.69 163 PRO B C 1
ATOM 2582 O O . PRO B 1 163 ? 0.193 -17.969 15.562 1 63.69 163 PRO B O 1
ATOM 2585 N N . VAL B 1 164 ? 2.082 -17.172 16.047 1 53.44 164 VAL B N 1
ATOM 2586 C CA . VAL B 1 164 ? 2.844 -18.125 15.242 1 53.44 164 VAL B CA 1
ATOM 2587 C C . VAL B 1 164 ? 2.686 -19.531 15.82 1 53.44 164 VAL B C 1
ATOM 2589 O O . VAL B 1 164 ? 2.896 -20.531 15.117 1 53.44 164 VAL B O 1
ATOM 2592 N N . GLU B 1 165 ? 2.715 -19.734 17.047 1 47.75 165 GLU B N 1
ATOM 2593 C CA . GLU B 1 165 ? 2.592 -21.109 17.531 1 47.75 165 GLU B CA 1
ATOM 2594 C C . GLU B 1 165 ? 1.446 -21.844 16.828 1 47.75 165 GLU B C 1
ATOM 2596 O O . GLU B 1 165 ? 1.481 -23.062 16.688 1 47.75 165 GLU B O 1
ATOM 2601 N N . ASP B 1 166 ? 0.471 -21.281 16.484 1 39.16 166 ASP B N 1
ATOM 2602 C CA . ASP B 1 166 ? -0.705 -21.969 15.945 1 39.16 166 ASP B CA 1
ATOM 2603 C C . ASP B 1 166 ? -0.516 -22.297 14.469 1 39.16 166 ASP B C 1
ATOM 2605 O O . ASP B 1 166 ? -1.336 -23 13.875 1 39.16 166 ASP B O 1
ATOM 2609 N N . VAL B 1 167 ? 0.265 -21.734 13.773 1 36.75 167 VAL B N 1
ATOM 2610 C CA . VAL B 1 167 ? 0.592 -22.25 12.445 1 36.75 167 VAL B CA 1
ATOM 2611 C C . VAL B 1 167 ? 1.229 -23.625 12.562 1 36.75 167 VAL B C 1
ATOM 2613 O O . VAL B 1 167 ? 1.347 -24.344 11.57 1 36.75 167 VAL B O 1
ATOM 2616 N N . LYS B 1 168 ? 2.123 -23.922 13.492 1 36.41 168 LYS B N 1
ATOM 2617 C CA . LYS B 1 168 ? 2.619 -25.297 13.617 1 36.41 168 LYS B CA 1
ATOM 2618 C C . LYS B 1 168 ? 1.468 -26.281 13.742 1 36.41 168 LYS B C 1
ATOM 2620 O O . LYS B 1 168 ? 1.662 -27.484 13.586 1 36.41 168 LYS B O 1
ATOM 2625 N N . ALA B 1 169 ? 0.556 -25.891 14.531 1 35.47 169 ALA B N 1
ATOM 2626 C CA . ALA B 1 169 ? -0.393 -26.969 14.773 1 35.47 169 ALA B CA 1
ATOM 2627 C C . ALA B 1 169 ? -1.208 -27.281 13.523 1 35.47 169 ALA B C 1
ATOM 2629 O O . ALA B 1 169 ? -1.909 -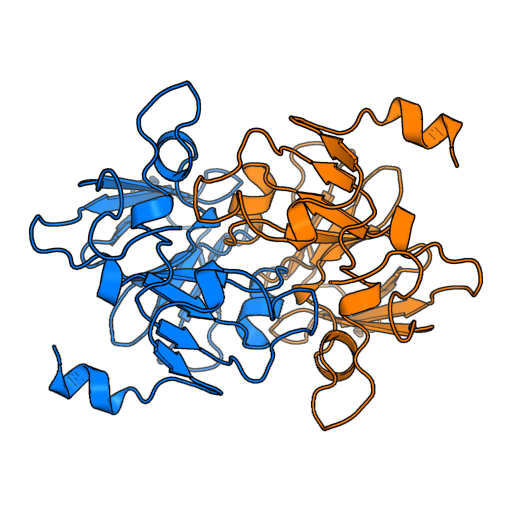28.297 13.461 1 35.47 169 ALA B O 1
ATOM 2630 N N . LYS B 1 170 ? -1.211 -26.234 12.594 1 33.88 170 LYS B N 1
ATOM 2631 C CA . LYS B 1 170 ? -2.072 -26.531 11.453 1 33.88 170 LYS B CA 1
ATOM 2632 C C . LYS B 1 170 ? -1.249 -26.75 10.188 1 33.88 170 LYS B C 1
ATOM 2634 O O . LYS B 1 170 ? -1.795 -26.797 9.086 1 33.88 170 LYS B O 1
ATOM 2639 N N . LEU B 1 171 ? 0.009 -26.625 10.055 1 28.06 171 LEU B N 1
ATOM 2640 C CA . LEU B 1 171 ? 0.8 -27.141 8.945 1 28.06 171 LEU B CA 1
ATOM 2641 C C . LEU B 1 171 ? 1.055 -28.641 9.109 1 28.06 171 LEU B C 1
ATOM 2643 O O . LEU B 1 171 ? 1.283 -29.109 10.227 1 28.06 171 LEU B O 1
#

InterPro domains:
  IPR006913 CENP-V/GFA domain [PF04828] (13-112)
  IPR006913 CENP-V/GFA domain [PS51891] (14-125)
  IPR011057 Mss4-like superfamily [SSF51316] (9-115)

Secondary structure (DSSP, 8-state):
--BTTB-----SEEEEE-TTSS-EEEEE--TT--TTTTEEEE--HHHHHHHSSS-EEEEEES-EEE-SS--TTEEEE-SSSS-EEEEETTT--EEEEEETTEEEEEGGGB-HHHHT-GGGS---HHHHT-S-SEEE-GGGPPTTTTTT-GGGGSSEE-SS---THHHHHH-/--BTTB-----SEEEEE-TTSS-EEEEE--TT--TTTTEEEE--HHHHHHHSSS-EEEEEES-EEE-SS--TTEEEE-SSSS-EEEEETTT--EEEEEETTEEEEEGGGB-HHHHT-GGGS---HHHHT-S-SEEE-GGGPPTTTTTT-GGGGSSEE-SS---THHHHHH-

Sequence (342 aa):
MTDESNLGPKPTTLTGGCLCAKLRYTVTLPRSHDFVKNAMTCQCTQCRRQSGALFTAFHRVPDFRWTSDTTASLAEYGASAAAKRGFCRDCGSWLYYRGQDGYSICLGTVDPEILFGENGGEAYGRALANGFGFHEWCENEIEGVTSDIPMLKRGERFQGMFPVEDVKAKLMTDESNLGPKPTTLTGGCLCAKLRYTVTLPRSHDFVKNAMTCQCTQCRRQSGALFTAFHRVPDFRWTSDTTASLAEYGASAAAKRGFCRDCGSWLYYRGQDGYSICLGTVDPEILFGENGGEAYGRALANGFGFHEWCENEIEGVTSDIPMLKRGERFQGMFPVEDVKAKL

Nearest PDB structures (foldseek):
  8ajq-assembly2_C  TM=8.273E-01  e=1.644E-08  Pseudomonas aeruginosa PAO1
  3fac-assembly6_F  TM=7.545E-01  e=2.462E-06  Cereibacter sphaeroides 2.4.1
  8p1x-assembly1_AAA  TM=7.236E-01  e=1.243E+00  Staphylococcus epidermidis
  4wac-assembly1_A  TM=6.451E-01  e=8.618E-01  Staphylococcus aureus
  7t1z-assembly1_B  TM=3.394E-01  e=1.170E+00  Homo sapiens

pLDDT: mean 92.36, std 14.1, range [28.05, 98.94]

Foldseek 3Di:
DQDPVDLDDADQKWKFAFPVRQWIKMAGDDPPHDLLAQWEKEQDPVQCVLQVDRIFIWGFGDGIGIPHPDPVQWDWDDPDPFWIWIAGNVHSHTFFIQGPRGTIGTLVGIDCCACPNPPNHGYNVSSNQVLAHEYALLLNDDPPPRVPDVSVVHHYYYNHDDPPVVVVVVD/DQDPVDLDDADQKWKFAFPVRQWIKMAGDDPPHDLLAQWEKEQDPVQCVLQVDRIFIWGFGDGIGIPHPDPVQWDWDDPDPFWIWIAGNVHSHTFFIQGPRGTIGTLVGIDCCACPNPPNHGYNVSSNNVLAHEYALLLNDDPPPRVPDVSVVHHYYYNHDDPPVVVVVVD

Organism: Colletotrichum gloeosporioides (NCBI:txid474922)

Radius of gyration: 18.75 Å; Cα contacts (8 Å, |Δi|>4): 889; chains: 2; bounding box: 43×55×44 Å

Solvent-accessible surface area (backbone atoms only — not comparable to full-atom values): 17090 Å² total; per-residue (Å²): 128,79,40,91,90,50,44,68,55,76,69,51,64,47,50,30,36,38,64,77,60,62,42,30,35,38,32,55,45,60,90,81,59,56,51,45,78,29,7,34,35,36,34,39,69,62,55,10,9,31,23,7,11,78,43,35,41,28,32,54,50,91,44,78,38,76,67,37,95,51,66,84,50,60,42,70,32,55,98,45,93,63,39,36,34,35,21,29,54,76,55,18,8,30,46,31,42,31,45,94,88,39,43,25,35,21,55,16,14,37,36,52,45,46,36,46,11,50,95,74,50,72,45,28,31,29,27,47,48,52,25,54,16,42,32,26,16,54,70,51,45,25,66,65,44,56,60,63,26,58,35,74,72,35,51,46,75,28,59,43,79,71,69,63,72,58,52,63,75,69,102,127,79,41,91,91,53,43,67,55,74,69,51,65,46,48,31,35,37,63,78,60,61,41,28,34,38,32,54,44,58,91,80,58,56,50,45,78,29,7,34,36,37,33,39,69,62,55,9,10,32,23,7,10,77,43,35,43,28,32,53,49,91,44,79,40,76,67,36,95,50,66,84,49,59,40,69,32,53,99,45,94,62,37,35,34,34,19,30,53,75,52,16,9,30,47,32,43,31,45,93,87,39,43,25,35,21,56,17,16,38,35,52,44,45,37,46,12,49,95,75,50,70,46,28,32,28,27,47,45,50,25,54,15,42,33,27,17,53,70,51,45,24,66,64,42,56,61,65,26,60,35,73,71,36,51,46,76,27,59,43,81,70,69,63,73,58,52,63,75,70,103